Protein 1LFP (pdb70)

Solvent-accessible surface area: 12662 Å² total

InterPro domains:
  IPR002876 Transcriptional regulator TACO1-like [MF_00693] (3-240)
  IPR002876 Transcriptional regulator TACO1-like [PTHR12532] (1-238)
  IPR002876 Transcriptional regulator TACO1-like [TIGR01033] (1-239)
  IPR017856 Integrase-like, N-terminal [G3DSA:1.10.10.200] (1-80)
  IPR026564 Transcriptional regulator TACO1-like, domain 3 [G3DSA:3.30.70.980] (84-237)
  IPR026564 Transcriptional regulator TACO1-like, domain 3 [G3DSA:3.30.70.980] (133-205)
  IPR029072 YebC-like [SSF75625] (5-246)
  IPR048300 TACO1/YebC-like, second and third domains [PF01709] (82-238)
  IPR049083 TACO1/YebC-like, N-terminal domain [PF20772] (5-76)

Nearest PDB structures (foldseek):
  1lfp-assembly1_A  TM=1.004E+00  e=1.208E-47  Aquifex aeolicus
  4f3q-assembly1_A  TM=7.111E-01  e=2.109E-24  Coxiella burnetii RSA 493
  1kon-assembly1_A  TM=8.058E-01  e=2.184E-21  Escherichia coli
  1mw7-assembly1_A  TM=8.591E-01  e=4.224E-19  Helicobacter pylori
  5ekz-assembly1_A  TM=6.728E-01  e=9.828E-21  Mus musculus

Sequence (241 aa):
SHWAQIKHKKAKVDAQRGKLFSKLIREIIVATRLGGPNPEFNPRLRTAIEQAKKANPWENIERAIKKGAGELEGEQFEEVIYEGYAPGGVAVVLATTDNRNRTTSEVRHVFTKHGGNLGASGCVSYLFERKGYIEVPAKEVSEEELLEKAIEVGAEDVQPGEEVHIIYTVPEELYEVKENLEKLGVPIEKAQITWKPISTVQINDEETAQKVIKLLNALEELDDVQQVIANFEIPEEILQK

Organism: Aquifex aeolicus (strain VF5) (NCBI:txid224324)

Secondary structure (DSSP, 8-state):
--S--SSSSSS-TTTSHHHHHHHHHHHHHHHHHHH-S-GGG-HHHHHHHHHHHHT--HHHHHHHHHHHHS-SSS---EEEE--EEETTTEE--EEEES-HHHHHHHHHHHHHHTT-EE--TTSSGGGEEEEEEEEEEGGGS-HHHHHHHHHHHT-SEEE--SSEEEEEE-GGGHHHHHHHHHTTT---SEEEEEEEESS-EE---HHHHHHHHHHHHHHHTSTTEEE----EE--S--S--

B-factor: mean 37.05, std 18.59, range [6.68, 99.9]

Structure (mmCIF, N/CA/C/O backbone):
data_1LFP
#
_entry.id   1LFP
#
_cell.length_a   43.790
_cell.length_b   65.350
_cell.length_c   73.780
_cell.angle_alpha   90.00
_cell.angle_beta   90.00
_cell.angle_gamma   90.00
#
_symmetry.space_group_name_H-M   'P 21 21 21'
#
loop_
_entity.id
_entity.type
_entity.pdbx_description
1 polymer 'Hypothetical protein AQ_1575'
2 water water
#
loop_
_atom_site.group_PDB
_atom_site.id
_atom_site.type_symbol
_atom_site.label_atom_id
_atom_site.label_alt_id
_atom_site.label_comp_id
_atom_site.label_asym_id
_atom_site.label_entity_id
_atom_site.label_seq_id
_atom_site.pdbx_PDB_ins_code
_atom_site.Cartn_x
_atom_site.Cartn_y
_atom_site.Cartn_z
_atom_site.occupancy
_atom_site.B_iso_or_equiv
_atom_site.auth_seq_id
_atom_site.auth_comp_id
_atom_site.auth_asym_id
_atom_site.auth_atom_id
_atom_site.pdbx_PDB_model_num
ATOM 1 N N . SER A 1 5 ? 25.170 33.314 2.369 1.00 81.7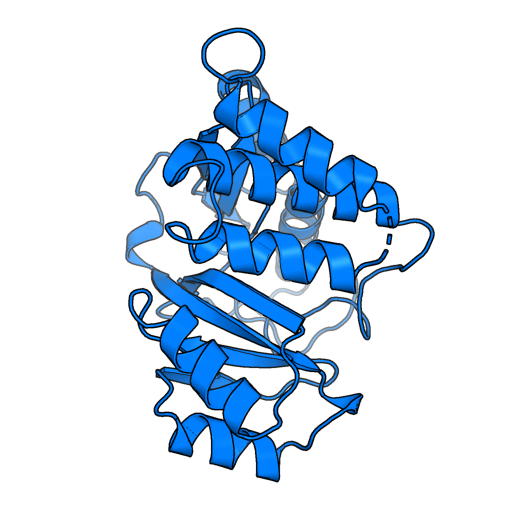2 5 SER A N 1
ATOM 2 C CA . SER A 1 5 ? 25.629 34.556 3.059 1.00 81.37 5 SER A CA 1
ATOM 3 C C . SER A 1 5 ? 24.438 35.230 3.706 1.00 80.64 5 SER A C 1
ATOM 4 O O . SER A 1 5 ? 24.521 36.389 4.103 1.00 81.20 5 SER A O 1
ATOM 7 N N . HIS A 1 6 ? 23.333 34.496 3.822 1.00 81.18 6 HIS A N 1
ATOM 8 C CA . HIS A 1 6 ? 22.107 35.050 4.391 1.00 79.62 6 HIS A CA 1
ATOM 9 C C . HIS A 1 6 ? 22.259 35.800 5.699 1.00 77.96 6 HIS A C 1
ATOM 10 O O . HIS A 1 6 ? 22.187 35.246 6.792 1.00 77.82 6 HIS A O 1
ATOM 17 N N . TRP A 1 7 ? 22.463 37.098 5.538 1.00 80.35 7 TRP A N 1
ATOM 18 C CA . TRP A 1 7 ? 22.664 38.040 6.619 1.00 78.89 7 TRP A CA 1
ATOM 19 C C . TRP A 1 7 ? 24.004 37.921 7.317 1.00 80.07 7 TRP A C 1
ATOM 20 O O . TRP A 1 7 ? 24.193 37.173 8.274 1.00 79.53 7 TRP A O 1
ATOM 31 N N . ALA A 1 8 ? 24.923 38.704 6.770 1.00 75.21 8 ALA A N 1
ATOM 32 C CA . ALA A 1 8 ? 26.301 38.841 7.192 1.00 78.14 8 ALA A CA 1
ATOM 33 C C . ALA A 1 8 ? 26.637 40.123 6.441 1.00 80.11 8 ALA A C 1
ATOM 34 O O . ALA A 1 8 ? 27.779 40.369 6.051 1.00 80.65 8 ALA A O 1
ATOM 36 N N . GLN A 1 9 ? 25.597 40.931 6.242 1.00 82.00 9 GLN A N 1
ATOM 37 C CA . GLN A 1 9 ? 25.692 42.182 5.504 1.00 83.25 9 GLN A CA 1
ATOM 38 C C . GLN A 1 9 ? 26.032 43.426 6.295 1.00 83.84 9 GLN A C 1
ATOM 39 O O . GLN A 1 9 ? 25.163 44.056 6.899 1.00 83.56 9 GLN A O 1
ATOM 45 N N . ILE A 1 10 ? 27.308 43.774 6.307 1.00 86.03 10 ILE A N 1
ATOM 46 C CA . ILE A 1 10 ? 27.818 44.977 6.927 1.00 86.73 10 ILE A CA 1
ATOM 47 C C . ILE A 1 10 ? 28.238 45.802 5.734 1.00 87.45 10 ILE A C 1
ATOM 48 O O . ILE A 1 10 ? 29.006 46.763 5.852 1.00 87.40 10 ILE A O 1
ATOM 53 N N . LYS A 1 11 ? 27.734 45.415 4.544 1.00 91.25 11 LYS A N 1
ATOM 54 C CA . LYS A 1 11 ? 28.008 46.156 3.292 1.00 92.51 11 LYS A CA 1
ATOM 55 C C . LYS A 1 11 ? 29.424 45.989 2.718 1.00 92.72 11 LYS A C 1
ATOM 56 O O . LYS A 1 11 ? 29.641 46.081 1.516 1.00 92.49 11 LYS A O 1
ATOM 62 N N . HIS A 1 12 ? 30.386 45.765 3.587 1.00 92.12 12 HIS A N 1
ATOM 63 C CA . HIS A 1 12 ? 31.769 45.612 3.168 1.00 92.35 12 HIS A CA 1
ATOM 64 C C . HIS A 1 12 ? 32.714 46.065 4.270 1.00 91.07 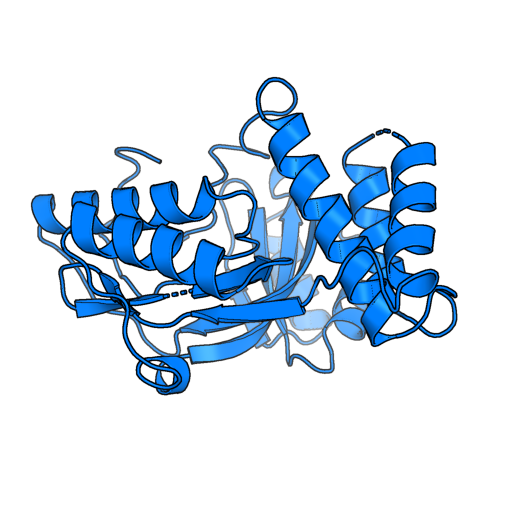12 HIS A C 1
ATOM 65 O O . HIS A 1 12 ? 33.121 47.227 4.325 1.00 91.10 12 HIS A O 1
ATOM 72 N N . LYS A 1 13 ? 33.053 45.126 5.146 1.00 88.25 13 LYS A N 1
ATOM 73 C CA . LYS A 1 13 ? 33.946 45.506 6.267 1.00 86.27 13 LYS A CA 1
ATOM 74 C C . LYS A 1 13 ? 33.367 46.681 7.054 1.00 85.09 13 LYS A C 1
ATOM 75 O O . LYS A 1 13 ? 33.701 47.841 6.802 1.00 84.90 13 LYS A O 1
ATOM 81 N N . LYS A 1 14 ? 32.486 46.366 8.004 1.00 82.29 14 LYS A N 1
ATOM 82 C CA . LYS A 1 14 ? 31.821 47.341 8.876 1.00 80.40 14 LYS A CA 1
ATOM 83 C C . LYS A 1 14 ? 30.809 48.180 8.060 1.00 78.96 14 LYS A C 1
ATOM 84 O O . LYS A 1 14 ? 30.758 48.086 6.834 1.00 78.36 14 LYS A O 1
ATOM 90 N N . ALA A 1 15 ? 29.981 48.975 8.740 1.00 80.75 15 ALA A N 1
ATOM 91 C CA . ALA A 1 15 ? 28.851 49.611 8.059 1.00 79.41 15 ALA A CA 1
ATOM 92 C C . ALA A 1 15 ? 29.409 50.987 7.716 1.00 78.55 15 ALA A C 1
ATOM 93 O O . ALA A 1 15 ? 29.285 51.427 6.572 1.00 78.15 15 ALA A O 1
ATOM 95 N N . LYS A 1 16 ? 30.019 51.657 8.698 1.00 74.23 16 LYS A N 1
ATOM 96 C CA . LYS A 1 16 ? 30.613 52.987 8.503 1.00 72.95 16 LYS A CA 1
ATOM 97 C C . LYS A 1 16 ? 31.478 53.487 9.661 1.00 72.39 16 LYS A C 1
ATOM 98 O O . LYS A 1 16 ? 30.964 53.946 10.667 1.00 72.25 16 LYS A O 1
ATOM 104 N N . VAL A 1 17 ? 32.797 53.391 9.496 1.00 77.23 17 VAL A N 1
ATOM 105 C CA . VAL A 1 17 ? 33.737 53.822 10.537 1.00 76.09 17 VAL A CA 1
ATOM 106 C C . VAL A 1 17 ? 33.876 55.343 10.661 1.00 73.81 17 VAL A C 1
ATOM 107 O O . VAL A 1 17 ? 34.989 55.878 10.749 1.00 72.99 17 VAL A O 1
ATOM 111 N N . ASP A 1 18 ? 32.745 56.040 10.661 1.00 70.66 18 ASP A N 1
ATOM 112 C CA . ASP A 1 18 ? 32.764 57.485 10.804 1.00 68.82 18 ASP A CA 1
ATOM 113 C C . ASP A 1 18 ? 31.391 58.014 11.222 1.00 66.39 18 ASP A C 1
ATOM 114 O O . ASP A 1 18 ? 31.245 58.587 12.302 1.00 65.63 18 ASP A O 1
ATOM 119 N N . ALA A 1 19 ? 30.375 57.797 10.397 1.00 54.11 19 ALA A N 1
ATOM 120 C CA . ALA A 1 19 ? 29.049 58.281 10.737 1.00 50.99 19 ALA A CA 1
ATOM 121 C C . ALA A 1 19 ? 28.388 57.372 11.760 1.00 48.64 19 ALA A C 1
ATOM 122 O O . ALA A 1 19 ? 27.645 57.827 12.626 1.00 48.69 19 ALA A O 1
ATOM 124 N N . GLN A 1 20 ? 28.684 56.085 11.654 1.00 45.39 20 GLN A N 1
ATOM 125 C CA . GLN A 1 20 ? 28.103 55.066 12.511 1.00 42.60 20 GLN A CA 1
ATOM 126 C C . GLN A 1 20 ? 28.794 54.728 13.832 1.00 38.90 20 GLN A C 1
ATOM 127 O O . GLN A 1 20 ? 28.309 53.868 14.559 1.00 37.83 20 GLN A O 1
ATOM 133 N N . ARG A 1 21 ? 29.898 55.394 14.160 1.00 33.95 21 ARG A N 1
ATOM 134 C CA . ARG A 1 21 ? 30.626 55.047 15.372 1.00 30.07 21 ARG A CA 1
ATOM 135 C C . ARG A 1 21 ? 29.930 55.233 16.714 1.00 22.68 21 ARG A C 1
ATOM 136 O O . ARG A 1 21 ? 30.103 54.394 17.598 1.00 18.33 21 ARG A O 1
ATOM 144 N N . GLY A 1 22 ? 29.173 56.313 16.872 1.00 22.48 22 GLY A N 1
ATOM 145 C CA . GLY A 1 22 ? 28.470 56.550 18.133 1.00 17.15 22 GLY A CA 1
ATOM 146 C C . GLY A 1 22 ? 27.540 55.385 18.405 1.00 17.71 22 GLY A C 1
ATOM 147 O O . GLY A 1 22 ? 27.474 54.852 19.518 1.00 17.76 22 GLY A O 1
ATOM 148 N N . LYS A 1 23 ? 26.809 54.982 17.385 1.00 17.50 23 LYS A N 1
ATOM 149 C CA . LYS A 1 23 ? 25.885 53.863 17.517 1.00 18.68 23 LYS A CA 1
ATOM 150 C C . LYS A 1 23 ? 26.594 52.570 17.866 1.00 17.50 23 LYS A C 1
ATOM 151 O O . LYS A 1 23 ? 26.160 51.804 18.765 1.00 20.27 23 LYS A O 1
ATOM 157 N N . LEU A 1 24 ? 27.694 52.303 17.174 1.00 16.59 24 LEU A N 1
ATOM 158 C CA . LEU A 1 24 ? 28.467 51.096 17.436 1.00 17.53 24 LEU A CA 1
ATOM 159 C C . LEU A 1 24 ? 29.032 51.121 18.876 1.00 17.34 24 LEU A C 1
ATOM 160 O O . LEU A 1 24 ? 28.926 50.142 19.634 1.00 18.73 24 LEU A O 1
ATOM 165 N N . PHE A 1 25 ? 29.632 52.235 19.251 1.00 14.82 25 PHE A N 1
ATOM 166 C CA . PHE A 1 25 ? 30.198 52.348 20.606 1.00 16.49 25 PHE A CA 1
ATOM 167 C C . PHE A 1 25 ? 29.146 52.232 21.680 1.00 17.68 25 PHE A C 1
ATOM 168 O O . PHE A 1 25 ? 29.412 51.722 22.785 1.00 18.39 25 PHE A O 1
ATOM 176 N N . SER A 1 26 ? 27.961 52.738 21.382 1.00 16.54 26 SER A N 1
ATOM 177 C CA . SER A 1 26 ? 26.888 52.663 22.354 1.00 18.29 26 SER A CA 1
ATOM 178 C C . SER A 1 26 ? 26.619 51.188 22.646 1.00 17.63 26 SER A C 1
ATOM 179 O O . SER A 1 26 ? 26.464 50.794 23.801 1.00 17.33 26 SER A O 1
ATOM 182 N N . LYS A 1 27 ? 26.585 50.369 21.599 1.00 16.55 27 LYS A N 1
ATOM 183 C CA . LYS A 1 27 ? 26.345 48.942 21.749 1.00 17.39 27 LYS A CA 1
ATOM 184 C C . LYS A 1 27 ? 27.542 48.260 22.403 1.00 17.60 27 LYS A C 1
ATOM 185 O O . LYS A 1 27 ? 27.369 47.330 23.208 1.00 18.33 27 LYS A O 1
ATOM 191 N N . LEU A 1 28 ? 28.765 48.713 22.107 1.00 14.82 28 LEU A N 1
ATOM 192 C CA . LEU A 1 28 ? 29.893 48.060 22.759 1.00 15.23 28 LEU A CA 1
ATOM 193 C C . LEU A 1 28 ? 29.897 48.380 24.261 1.00 15.04 28 LEU A C 1
ATOM 194 O O . LEU A 1 28 ? 30.269 47.538 25.076 1.00 15.33 28 LEU A O 1
ATOM 199 N N . ILE A 1 29 ? 29.500 49.598 24.597 1.00 15.57 29 ILE A N 1
ATOM 200 C CA . ILE A 1 29 ? 29.418 50.033 25.994 1.00 14.50 29 ILE A CA 1
ATOM 201 C C . ILE A 1 29 ? 28.398 49.145 26.721 1.00 14.66 29 ILE A C 1
ATOM 202 O O . ILE A 1 29 ? 28.655 48.677 27.855 1.00 18.33 29 ILE A O 1
ATOM 207 N N . ARG A 1 30 ? 27.238 48.921 26.099 1.00 16.26 30 ARG A N 1
ATOM 208 C CA . ARG A 1 30 ? 26.196 48.066 26.696 1.00 17.84 30 ARG A CA 1
ATOM 209 C C . ARG A 1 30 ? 26.724 46.663 26.981 1.00 17.27 30 ARG A C 1
ATOM 210 O O . ARG A 1 30 ? 26.480 46.112 28.052 1.00 17.00 30 ARG A O 1
ATOM 218 N N . GLU A 1 31 ? 27.424 46.071 26.008 1.00 14.60 31 GLU A N 1
ATOM 219 C CA . GLU A 1 31 ? 27.993 44.730 26.171 1.00 16.02 31 GLU A CA 1
ATOM 220 C C . GLU A 1 31 ? 28.964 44.670 27.341 1.00 15.60 31 GLU A C 1
ATOM 221 O O . GLU A 1 31 ? 28.954 43.707 28.133 1.00 16.10 31 GLU A O 1
ATOM 227 N N . ILE A 1 32 ? 29.783 45.704 27.496 1.00 14.94 32 ILE A N 1
ATOM 228 C CA . ILE A 1 32 ? 30.732 45.713 28.619 1.00 17.00 32 ILE A CA 1
ATOM 229 C C . ILE A 1 32 ? 29.965 45.825 29.947 1.00 16.45 32 ILE A C 1
ATOM 230 O O . ILE A 1 32 ? 30.324 45.162 30.939 1.00 18.98 32 ILE A O 1
ATOM 235 N N . ILE A 1 33 ? 28.942 46.684 29.971 1.00 18.88 33 ILE A N 1
ATOM 236 C CA . ILE A 1 33 ? 28.110 46.874 31.187 1.00 19.91 33 ILE A CA 1
ATOM 237 C C . ILE A 1 33 ? 27.440 45.552 31.606 1.00 22.03 33 ILE A C 1
ATOM 238 O O . ILE A 1 33 ? 27.555 45.117 32.753 1.00 23.43 33 ILE A O 1
ATOM 243 N N . VAL A 1 34 ? 26.769 44.887 30.667 1.00 19.61 34 VAL A N 1
ATOM 244 C CA . VAL A 1 34 ? 26.083 43.644 30.990 1.00 20.34 34 VAL A CA 1
ATOM 245 C C . VAL A 1 34 ? 27.072 42.543 31.320 1.00 19.71 34 VAL A C 1
ATOM 246 O O . VAL A 1 34 ? 26.851 41.768 32.274 1.00 20.73 34 VAL A O 1
ATOM 250 N N . ALA A 1 35 ? 28.183 42.459 30.582 1.00 21.37 35 ALA A N 1
ATOM 251 C CA . ALA A 1 35 ? 29.166 41.416 30.855 1.00 22.63 35 ALA A CA 1
ATOM 252 C C . ALA A 1 35 ? 29.691 41.616 32.276 1.00 24.27 35 ALA A C 1
ATOM 253 O O . ALA A 1 35 ? 29.998 40.651 32.996 1.00 26.21 35 ALA A O 1
ATOM 255 N N . THR A 1 36 ? 29.775 42.874 32.672 1.00 23.42 36 THR A N 1
ATOM 256 C CA . THR A 1 36 ? 30.260 43.216 34.009 1.00 26.47 36 THR A CA 1
ATOM 257 C C . THR A 1 36 ? 29.233 42.861 35.082 1.00 27.36 36 THR A C 1
ATOM 258 O O . THR A 1 36 ? 29.554 42.260 36.111 1.00 30.54 36 THR A O 1
ATOM 262 N N . ARG A 1 37 ? 27.989 43.230 34.847 1.00 28.53 37 ARG A N 1
ATOM 263 C CA . ARG A 1 37 ? 26.939 42.950 35.804 1.00 31.18 37 ARG A CA 1
ATOM 264 C C . ARG A 1 37 ? 26.783 41.443 35.987 1.00 32.30 37 ARG A C 1
ATOM 265 O O . ARG A 1 37 ? 26.550 40.958 37.105 1.00 32.48 37 ARG A O 1
ATOM 273 N N . LEU A 1 38 ? 26.984 40.699 34.896 1.00 33.02 38 LEU A N 1
ATOM 274 C CA . LEU A 1 38 ? 26.839 39.249 34.897 1.00 33.42 38 LEU A CA 1
ATOM 275 C C . LEU A 1 38 ? 27.975 38.398 35.459 1.00 33.84 38 LEU A C 1
ATOM 276 O O . LEU A 1 38 ? 27.713 37.324 36.01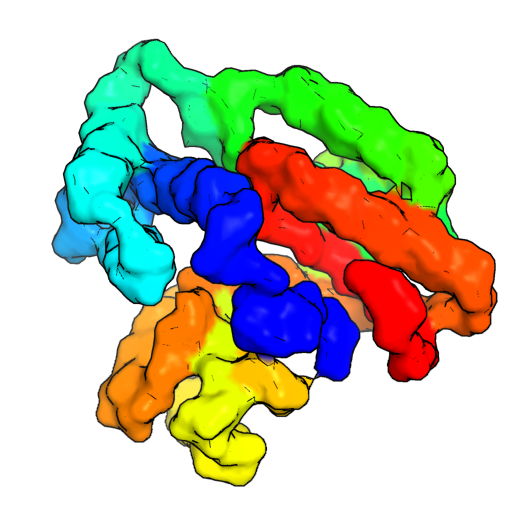0 1.00 34.25 38 LEU A O 1
ATOM 281 N N . GLY A 1 39 ? 29.220 38.857 35.340 1.00 28.62 39 GLY A N 1
ATOM 282 C CA . GLY A 1 39 ? 30.333 38.056 35.813 1.00 27.85 39 GLY A CA 1
ATOM 283 C C . GLY A 1 39 ? 31.409 38.834 36.553 1.00 28.22 39 GLY A C 1
ATOM 284 O O . GLY A 1 39 ? 32.537 38.366 36.684 1.00 28.63 39 GLY A O 1
ATOM 285 N N . GLY A 1 40 ? 31.065 40.026 37.019 1.00 30.63 40 GLY A N 1
ATOM 286 C CA . GLY A 1 40 ? 32.023 40.840 37.747 1.00 30.51 40 GLY A CA 1
ATOM 287 C C . GLY A 1 40 ? 32.914 41.724 36.901 1.00 30.94 40 GLY A C 1
ATOM 288 O O . GLY A 1 40 ? 33.167 41.403 35.749 1.00 29.81 40 GLY A O 1
ATOM 289 N N . PRO A 1 41 ? 33.409 42.847 37.462 1.00 30.68 41 PRO A N 1
ATOM 290 C CA . PRO A 1 41 ? 34.285 43.843 36.831 1.00 31.63 41 PRO A CA 1
ATOM 291 C C . PRO A 1 41 ? 35.745 43.394 36.676 1.00 32.28 41 PRO A C 1
ATOM 292 O O . PRO A 1 41 ? 36.549 44.067 36.034 1.00 32.14 41 PRO A O 1
ATOM 296 N N . ASN A 1 42 ? 36.084 42.253 37.263 1.00 30.45 42 ASN A N 1
ATOM 297 C CA . ASN A 1 42 ? 37.442 41.748 37.164 1.00 30.62 42 ASN A CA 1
ATOM 298 C C . ASN A 1 42 ? 37.496 40.772 35.995 1.00 31.22 42 ASN A C 1
ATOM 299 O O . ASN A 1 42 ? 37.002 39.659 36.090 1.00 28.99 42 ASN A O 1
ATOM 304 N N . PRO A 1 43 ? 38.090 41.194 34.874 1.00 30.65 43 PRO A N 1
ATOM 305 C CA . PRO A 1 43 ? 38.185 40.343 33.688 1.00 33.00 43 PRO A CA 1
ATOM 306 C C . PRO A 1 43 ? 38.822 38.987 33.891 1.00 34.82 43 PRO A C 1
ATOM 307 O O . PRO A 1 43 ? 38.570 38.068 33.123 1.00 34.67 43 PRO A O 1
ATOM 311 N N . GLU A 1 44 ? 39.638 38.843 34.926 1.00 36.44 44 GLU A N 1
ATOM 312 C CA . GLU A 1 44 ? 40.289 37.564 35.142 1.00 37.40 44 GLU A CA 1
ATOM 313 C C . GLU A 1 44 ? 39.297 36.428 35.422 1.00 36.44 44 GLU A C 1
ATOM 314 O O . GLU A 1 44 ? 39.563 35.267 35.107 1.00 36.93 44 GLU A O 1
ATOM 320 N N . PHE A 1 45 ? 38.156 36.768 36.004 1.00 40.50 45 PHE A N 1
ATOM 321 C CA . PHE A 1 45 ? 37.119 35.786 36.311 1.00 38.34 45 PHE A CA 1
ATOM 322 C C . PHE A 1 45 ? 35.917 36.070 35.415 1.00 36.55 45 PHE A C 1
ATOM 323 O O . PHE A 1 45 ? 34.777 35.759 35.787 1.00 39.60 45 PHE A O 1
ATOM 331 N N . ASN A 1 46 ? 36.156 36.662 34.245 1.00 32.34 46 ASN A N 1
ATOM 332 C CA . ASN A 1 46 ? 35.050 37.017 33.350 1.00 28.31 46 ASN A CA 1
ATOM 333 C C . ASN A 1 46 ? 35.456 36.996 31.882 1.00 26.74 46 ASN A C 1
ATOM 334 O O . ASN A 1 46 ? 35.798 38.024 31.314 1.00 26.45 46 ASN A O 1
ATOM 339 N N . PRO A 1 47 ? 35.420 35.817 31.241 1.00 25.57 47 PRO A N 1
ATOM 340 C CA . PRO A 1 47 ? 35.801 35.714 29.821 1.00 24.89 47 PRO A CA 1
ATOM 341 C C . PRO A 1 47 ? 34.981 36.613 28.885 1.00 24.98 47 PRO A C 1
ATOM 342 O O . PRO A 1 47 ? 35.505 37.156 27.892 1.00 24.06 47 PRO A O 1
ATOM 346 N N . ARG A 1 48 ? 33.688 36.753 29.177 1.00 22.71 48 ARG A N 1
ATOM 347 C CA . ARG A 1 48 ? 32.866 37.601 28.314 1.00 23.33 48 ARG A CA 1
ATOM 348 C C . ARG A 1 48 ? 33.366 39.042 28.333 1.00 20.75 48 ARG A C 1
ATOM 349 O O . ARG A 1 48 ? 33.445 39.688 27.278 1.00 21.31 48 ARG A O 1
ATOM 357 N N . LEU A 1 49 ? 33.680 39.546 29.526 1.00 21.39 49 LEU A N 1
ATOM 358 C CA . LEU A 1 49 ? 34.187 40.902 29.693 1.00 22.13 49 LEU A CA 1
ATOM 359 C C . LEU A 1 49 ? 35.525 41.069 29.005 1.00 22.39 49 LEU A C 1
ATOM 360 O O . LEU A 1 49 ? 35.794 42.082 28.360 1.00 22.22 49 LEU A O 1
ATOM 365 N N . ARG A 1 50 ? 36.367 40.049 29.115 1.00 22.39 50 ARG A N 1
ATOM 366 C CA . ARG A 1 50 ? 37.668 40.078 28.482 1.00 24.35 50 ARG A CA 1
ATOM 367 C C . ARG A 1 50 ? 37.480 40.281 26.973 1.00 22.27 50 ARG A C 1
ATOM 368 O O . ARG A 1 50 ? 38.188 41.050 26.323 1.00 23.60 50 ARG A O 1
ATOM 376 N N . THR A 1 51 ? 36.470 39.637 26.420 1.00 19.10 51 THR A N 1
ATOM 377 C CA . THR A 1 51 ? 36.234 39.741 24.996 1.00 18.64 51 THR A CA 1
ATOM 378 C C . THR A 1 51 ? 35.595 41.054 24.590 1.00 18.49 51 THR A C 1
ATOM 379 O O . THR A 1 51 ? 35.877 41.595 23.519 1.00 18.30 51 THR A O 1
ATOM 383 N N . ALA A 1 52 ? 34.728 41.565 25.450 1.00 21.93 52 ALA A N 1
ATOM 384 C CA . ALA A 1 52 ? 34.053 42.838 25.169 1.00 23.56 52 ALA A CA 1
ATOM 385 C C . ALA A 1 52 ? 35.074 43.956 25.192 1.00 23.41 52 ALA A C 1
ATOM 386 O O . ALA A 1 52 ? 35.024 44.889 24.393 1.00 24.00 52 ALA A O 1
ATOM 388 N N . ILE A 1 53 ? 36.019 43.851 26.118 1.00 23.14 53 ILE A N 1
ATOM 389 C CA . ILE A 1 53 ? 37.064 44.861 26.226 1.00 25.58 53 ILE A CA 1
ATOM 390 C C . ILE A 1 53 ? 37.928 44.840 24.972 1.00 26.79 53 ILE A C 1
ATOM 391 O O . ILE A 1 53 ? 38.253 45.881 24.414 1.00 26.59 53 ILE A O 1
ATOM 396 N N . GLU A 1 54 ? 38.272 43.640 24.514 1.00 26.22 54 GLU A N 1
ATOM 397 C CA . GLU A 1 54 ? 39.096 43.473 23.331 1.00 26.69 54 GLU A CA 1
ATOM 398 C C . GLU A 1 54 ? 38.468 44.026 22.047 1.00 27.68 54 GLU A C 1
ATOM 399 O O . GLU A 1 54 ? 39.145 44.618 21.215 1.00 26.63 54 GLU A O 1
ATOM 405 N N . GLN A 1 55 ? 37.169 43.813 21.892 1.00 25.77 55 GLN A N 1
ATOM 406 C CA . GLN A 1 55 ? 36.432 44.261 20.729 1.00 26.10 55 GLN A CA 1
ATOM 407 C C . GLN A 1 55 ? 36.306 45.763 20.724 1.00 23.26 55 GLN A C 1
ATOM 408 O O . GLN A 1 55 ? 36.266 46.409 19.674 1.00 21.50 55 GLN A O 1
ATOM 414 N N . ALA A 1 56 ? 36.214 46.317 21.920 1.00 21.95 56 ALA A N 1
ATOM 415 C CA . ALA A 1 56 ? 36.099 47.748 22.063 1.00 20.29 56 ALA A CA 1
ATOM 416 C C . ALA A 1 56 ? 37.423 48.356 21.674 1.00 19.95 56 ALA A C 1
ATOM 417 O O . ALA A 1 56 ? 37.466 49.384 21.033 1.00 19.13 56 ALA A O 1
ATOM 419 N N . LYS A 1 57 ? 38.523 47.726 22.085 1.00 20.55 57 LYS A N 1
ATOM 420 C CA . LYS A 1 57 ? 39.822 48.274 21.762 1.00 23.89 57 LYS A CA 1
ATOM 421 C C . LYS A 1 57 ? 40.044 48.190 20.267 1.00 24.39 57 LYS A C 1
ATOM 422 O O . LYS A 1 57 ? 40.600 49.089 19.664 1.00 25.21 57 LYS A O 1
ATOM 428 N N . LYS A 1 58 ? 39.580 47.107 19.670 1.00 26.89 58 LYS A N 1
ATOM 429 C CA . LYS A 1 58 ? 39.767 46.910 18.247 1.00 28.46 58 LYS A CA 1
ATOM 430 C C . LYS A 1 58 ? 39.018 47.892 17.391 1.00 29.03 58 LYS A C 1
ATOM 431 O O . LYS A 1 58 ? 39.449 48.194 16.268 1.00 29.16 58 LYS A O 1
ATOM 437 N N . ALA A 1 59 ? 37.929 48.433 17.934 1.00 25.30 59 ALA A N 1
ATOM 438 C CA . ALA A 1 59 ? 37.091 49.386 17.224 1.00 24.31 59 ALA A CA 1
ATOM 439 C C . ALA A 1 59 ? 37.504 50.830 17.478 1.00 22.88 59 ALA A C 1
ATOM 440 O O . ALA A 1 59 ? 36.821 51.766 17.064 1.00 22.59 59 ALA A O 1
ATOM 442 N N . ASN A 1 60 ? 38.614 50.996 18.195 1.00 21.79 60 ASN A N 1
ATOM 443 C CA . ASN A 1 60 ? 39.152 52.293 18.494 1.00 22.18 60 ASN A CA 1
ATOM 444 C C . ASN A 1 60 ? 38.295 53.082 19.469 1.00 22.07 60 ASN A C 1
ATOM 445 O O . ASN A 1 60 ? 38.244 54.297 19.395 1.00 21.15 60 ASN A O 1
ATOM 458 N N . PRO A 1 62 ? 37.729 54.834 22.837 1.00 19.73 62 PRO A N 1
ATOM 459 C CA . PRO A 1 62 ? 38.633 55.406 23.854 1.00 19.64 62 PRO A CA 1
ATOM 460 C C . PRO A 1 62 ? 38.687 54.500 25.071 1.00 19.09 62 PRO A C 1
ATOM 461 O O . PRO A 1 62 ? 37.675 54.008 25.530 1.00 18.64 62 PRO A O 1
ATOM 465 N N . TRP A 1 63 ? 39.877 54.254 25.581 1.00 17.41 63 TRP A N 1
ATOM 466 C CA . TRP A 1 63 ? 39.967 53.371 26.726 1.00 19.96 63 TRP A CA 1
ATOM 467 C C . TRP A 1 63 ? 39.216 53.933 27.917 1.00 19.79 63 TRP A C 1
ATOM 468 O O . TRP A 1 63 ? 38.770 53.191 28.771 1.00 21.11 63 TRP A O 1
ATOM 479 N N . GLU A 1 64 ? 39.097 55.249 27.990 1.00 24.09 64 GLU A N 1
ATOM 480 C CA . GLU A 1 64 ? 38.387 55.874 29.097 1.00 24.04 64 GLU A CA 1
ATOM 481 C C . GLU A 1 64 ? 36.921 55.454 29.056 1.00 23.68 64 GLU A C 1
ATOM 482 O O . GLU A 1 64 ? 36.266 55.329 30.085 1.00 22.88 64 GLU A O 1
ATOM 488 N N . ASN A 1 65 ? 36.384 55.216 27.866 1.00 20.20 65 ASN A N 1
ATOM 489 C CA . ASN A 1 65 ? 34.986 54.764 27.789 1.00 20.60 65 ASN A CA 1
ATOM 490 C C . ASN A 1 65 ? 34.819 53.319 28.213 1.00 18.87 65 ASN A C 1
ATOM 491 O O . ASN A 1 65 ? 33.772 52.914 28.690 1.00 19.54 65 ASN A O 1
ATOM 496 N N . ILE A 1 66 ? 35.844 52.521 27.976 1.00 18.98 66 ILE A N 1
ATOM 497 C CA . ILE A 1 66 ? 35.787 51.143 28.352 1.00 19.39 66 ILE A CA 1
ATOM 498 C C . ILE A 1 66 ? 35.779 51.093 29.901 1.00 19.85 66 ILE A C 1
ATOM 499 O O . ILE A 1 66 ? 34.988 50.392 30.520 1.00 18.87 66 ILE A O 1
ATOM 504 N N . GLU A 1 67 ? 36.666 51.860 30.517 1.00 20.44 67 GLU A N 1
ATOM 505 C CA . GLU A 1 67 ? 36.731 51.869 31.987 1.00 22.19 67 GLU A CA 1
ATOM 506 C C . GLU A 1 67 ? 35.414 52.342 32.614 1.00 21.78 67 GLU A C 1
ATOM 507 O O . GLU A 1 67 ? 34.901 51.757 33.582 1.00 23.02 67 GLU A O 1
ATOM 513 N N . ARG A 1 68 ? 34.872 53.412 32.058 1.00 20.85 68 ARG A N 1
ATOM 514 C CA . ARG A 1 68 ? 33.630 53.990 32.541 1.00 21.27 68 ARG A CA 1
ATOM 515 C C . ARG A 1 68 ? 32.501 52.956 32.498 1.00 21.89 68 ARG A C 1
ATOM 516 O O . ARG A 1 68 ? 31.720 52.823 33.442 1.00 21.78 68 ARG A O 1
ATOM 524 N N . ALA A 1 69 ? 32.461 52.184 31.405 1.00 20.62 69 ALA A N 1
ATOM 525 C CA . ALA A 1 69 ? 31.441 51.157 31.218 1.00 20.94 69 ALA A CA 1
ATOM 526 C C . ALA A 1 69 ? 31.553 50.080 32.285 1.00 22.12 69 ALA A C 1
ATOM 527 O O . ALA A 1 69 ? 30.537 49.611 32.781 1.00 22.77 69 ALA A O 1
ATOM 529 N N . ILE A 1 70 ? 32.766 49.644 32.604 1.00 19.27 70 ILE A N 1
ATOM 530 C CA . ILE A 1 70 ? 32.913 48.623 33.647 1.00 24.97 70 ILE A CA 1
ATOM 531 C C . ILE A 1 70 ? 32.437 49.139 35.005 1.00 26.71 70 ILE A C 1
ATOM 532 O O . ILE A 1 70 ? 31.795 48.406 35.766 1.00 27.00 70 ILE A O 1
ATOM 537 N N . LYS A 1 71 ? 32.742 50.392 35.328 1.00 29.96 71 LYS A N 1
ATOM 538 C CA . LYS A 1 71 ? 32.284 50.901 36.616 1.00 32.62 71 LYS A CA 1
ATOM 539 C C . LYS A 1 71 ? 30.772 51.009 36.653 1.00 33.87 71 LYS A C 1
ATOM 540 O O . LYS A 1 71 ? 30.154 50.832 37.698 1.00 31.38 71 LYS A O 1
ATOM 546 N N . LYS A 1 72 ? 30.157 51.283 35.510 1.00 28.94 72 LYS A N 1
ATOM 547 C CA . LYS A 1 72 ? 28.722 51.367 35.505 1.00 32.23 72 LYS A CA 1
ATOM 548 C C . LYS A 1 72 ? 28.050 50.005 35.693 1.00 34.13 72 LYS A C 1
ATOM 549 O O . LYS A 1 72 ? 27.038 49.891 36.393 1.00 32.81 72 LYS A O 1
ATOM 555 N N . GLY A 1 73 ? 28.624 48.961 35.108 1.00 31.92 73 GLY A N 1
ATOM 556 C CA . GLY A 1 73 ? 28.020 47.654 35.271 1.00 35.29 73 GLY A CA 1
ATOM 557 C C . GLY A 1 73 ? 28.232 47.036 36.648 1.00 37.33 73 GLY A C 1
ATOM 558 O O . GLY A 1 73 ? 27.440 46.202 37.068 1.00 35.86 73 GLY A O 1
ATOM 559 N N . ALA A 1 74 ? 29.301 47.440 37.334 1.00 44.00 74 ALA A N 1
ATOM 560 C CA . ALA A 1 74 ? 29.637 46.918 38.661 1.00 47.41 74 ALA A CA 1
ATOM 561 C C . ALA A 1 74 ? 29.125 47.844 39.752 1.00 49.68 74 ALA A C 1
ATOM 562 O O . ALA A 1 74 ? 28.498 47.399 40.718 1.00 49.35 74 ALA A O 1
ATOM 564 N N . GLY A 1 75 ? 29.423 49.133 39.605 1.00 64.84 75 GLY A N 1
ATOM 565 C CA . GLY A 1 75 ? 28.961 50.110 40.570 1.00 67.92 75 GLY A CA 1
ATOM 566 C C . GLY A 1 75 ? 27.452 50.135 40.496 1.00 70.29 75 GLY A C 1
ATOM 567 O O . GLY A 1 75 ? 26.787 50.973 41.109 1.00 70.27 75 GLY A O 1
ATOM 568 N N . GLU A 1 76 ? 26.934 49.200 39.706 1.00 65.00 76 GLU A N 1
ATOM 569 C CA . GLU A 1 76 ? 25.510 48.997 39.469 1.00 68.15 76 GLU A CA 1
ATOM 570 C C . GLU A 1 76 ? 24.682 49.039 40.748 1.00 70.00 76 GLU A C 1
ATOM 571 O O . GLU A 1 76 ? 25.071 49.652 41.745 1.00 70.84 76 GLU A O 1
ATOM 577 N N . LEU A 1 77 ? 23.537 48.367 40.713 1.00 70.94 77 LEU A N 1
ATOM 578 C CA . LEU A 1 77 ? 22.661 48.327 41.864 1.00 71.50 77 LEU A CA 1
ATOM 579 C C . LEU A 1 77 ? 22.214 49.754 42.159 1.00 71.70 77 LEU A C 1
ATOM 580 O O . LEU A 1 77 ? 22.862 50.477 42.918 1.00 71.20 77 LEU A O 1
ATOM 585 N N . GLU A 1 78 ? 21.107 50.147 41.532 1.00 76.64 78 GLU A N 1
ATOM 586 C CA . GLU A 1 78 ? 20.528 51.478 41.686 1.00 76.59 78 GLU A CA 1
ATOM 587 C C . GLU A 1 78 ? 21.254 52.512 40.820 1.00 76.60 78 GLU A C 1
ATOM 588 O O . GLU A 1 78 ? 22.457 52.735 40.970 1.00 76.44 78 GLU A O 1
ATOM 594 N N . GLY A 1 79 ? 20.505 53.129 39.910 1.00 75.51 79 GLY A N 1
ATOM 595 C CA . GLY A 1 79 ? 21.067 54.134 39.027 1.00 76.14 79 GLY A CA 1
ATOM 596 C C . GLY A 1 79 ? 21.581 53.594 37.702 1.00 76.25 79 GLY A C 1
ATOM 597 O O . GLY A 1 79 ? 22.656 53.993 37.253 1.00 77.05 79 GLY A O 1
ATOM 598 N N . GLU A 1 80 ? 20.819 52.697 37.074 1.00 72.33 80 GLU A N 1
ATOM 599 C CA . GLU A 1 80 ? 21.201 52.099 35.788 1.00 70.96 80 GLU A CA 1
ATOM 600 C C . GLU A 1 80 ? 20.188 51.042 35.346 1.00 67.36 80 GLU A C 1
ATOM 601 O O . GLU A 1 80 ? 19.256 51.335 34.598 1.00 67.66 80 GLU A O 1
ATOM 607 N N . GLN A 1 81 ? 20.390 49.809 35.793 1.00 59.15 81 GLN A N 1
ATOM 608 C CA . GLN A 1 81 ? 19.479 48.720 35.478 1.00 54.09 81 GLN A CA 1
ATOM 609 C C . GLN A 1 81 ? 19.504 48.200 34.045 1.00 49.83 81 GLN A C 1
ATOM 610 O O . GLN A 1 81 ? 18.451 48.101 33.426 1.00 49.93 81 GLN A O 1
ATOM 616 N N . PHE A 1 82 ? 20.671 47.879 33.499 1.00 40.55 82 PHE A N 1
ATOM 617 C CA . PHE A 1 82 ? 20.697 47.335 32.140 1.00 35.44 82 PHE A CA 1
ATOM 618 C C . PHE A 1 82 ? 20.540 45.815 32.200 1.00 33.66 82 PHE A C 1
ATOM 619 O O . PHE A 1 82 ? 21.291 45.137 32.911 1.00 31.98 82 PHE A O 1
ATOM 627 N N . GLU A 1 83 ? 19.560 45.276 31.467 1.00 35.05 83 GLU A N 1
ATOM 628 C CA . GLU A 1 83 ? 19.372 43.822 31.431 1.00 31.58 83 GLU A CA 1
ATOM 629 C C . GLU A 1 83 ? 19.158 43.376 29.981 1.00 27.54 83 GLU A C 1
ATOM 630 O O . GLU A 1 83 ? 18.768 44.182 29.139 1.00 26.84 83 GLU A O 1
ATOM 636 N N . GLU A 1 84 ? 19.414 42.101 29.720 1.00 26.13 84 GLU A N 1
ATOM 637 C CA . GLU A 1 84 ? 19.241 41.507 28.379 1.00 22.65 84 GLU A CA 1
ATOM 638 C C . GLU A 1 84 ? 17.834 40.948 28.261 1.00 22.62 84 GLU A C 1
ATOM 639 O O . GLU A 1 84 ? 17.385 40.227 29.151 1.00 23.01 84 GLU A O 1
ATOM 645 N N . VAL A 1 85 ? 17.133 41.294 27.186 1.00 19.43 85 VAL A N 1
ATOM 646 C CA . VAL A 1 85 ? 15.776 40.800 26.977 1.00 20.54 85 VAL A CA 1
ATOM 647 C C . VAL A 1 85 ? 15.743 40.197 25.576 1.00 19.68 85 VAL A C 1
ATOM 648 O O . VAL A 1 85 ? 16.409 40.695 24.692 1.00 18.09 85 VAL A O 1
ATOM 652 N N . ILE A 1 86 ? 15.003 39.113 25.412 1.00 19.17 86 ILE A N 1
ATOM 653 C CA . ILE A 1 86 ? 14.884 38.489 24.112 1.00 21.73 86 ILE A CA 1
ATOM 654 C C . ILE A 1 86 ? 13.496 38.699 23.606 1.00 20.07 86 ILE A C 1
ATOM 655 O O . ILE A 1 86 ? 12.521 38.331 24.271 1.00 19.36 86 ILE A O 1
ATOM 660 N N . TYR A 1 87 ? 13.375 39.321 22.434 1.00 15.75 87 TYR A N 1
ATOM 661 C CA . TYR A 1 87 ? 12.065 39.518 21.845 1.00 16.05 87 TYR A CA 1
ATOM 662 C C . TYR A 1 87 ? 11.913 38.507 20.731 1.00 14.02 87 TYR A C 1
ATOM 663 O O . TYR A 1 87 ? 12.903 38.059 20.145 1.00 14.75 87 TYR A O 1
ATOM 672 N N . GLU A 1 88 ? 10.679 38.093 20.506 1.00 11.99 88 GLU A N 1
ATOM 673 C CA . GLU A 1 88 ? 10.405 37.076 19.491 1.00 13.44 88 GLU A CA 1
ATOM 674 C C . GLU A 1 88 ? 9.155 37.502 18.722 1.00 14.60 88 GLU A C 1
ATOM 675 O O . GLU A 1 88 ? 8.177 37.940 19.322 1.00 15.47 88 GLU A O 1
ATOM 681 N N . GLY A 1 89 ? 9.190 37.396 17.389 1.00 16.38 89 GLY A N 1
ATOM 682 C CA . GLY A 1 89 ? 8.034 37.767 16.612 1.00 16.55 89 GLY A CA 1
ATOM 683 C C . GLY A 1 89 ? 8.179 37.306 15.176 1.00 17.57 89 GLY A C 1
ATOM 684 O O . GLY A 1 89 ? 9.137 36.565 14.795 1.00 14.52 89 GLY A O 1
ATOM 685 N N . TYR A 1 90 ? 7.232 37.748 14.357 1.00 18.83 90 TYR A N 1
ATOM 686 C CA . TYR A 1 90 ? 7.213 37.337 12.960 1.00 16.68 90 TYR A CA 1
ATOM 687 C C . TYR A 1 90 ? 7.191 38.526 12.023 1.00 18.98 90 TYR A C 1
ATOM 688 O O . TYR A 1 90 ? 6.553 39.549 12.304 1.00 22.19 90 TYR A O 1
ATOM 697 N N . ALA A 1 91 ? 7.920 38.392 10.927 1.00 20.39 91 ALA A N 1
ATOM 698 C CA . ALA A 1 91 ? 7.968 39.415 9.889 1.00 22.53 91 ALA A CA 1
ATOM 699 C C . ALA A 1 91 ? 7.073 38.884 8.781 1.00 25.20 91 ALA A C 1
ATOM 700 O O . ALA A 1 91 ? 6.638 37.732 8.813 1.00 25.83 91 ALA A O 1
ATOM 702 N N . PRO A 1 92 ? 6.793 39.707 7.771 1.00 28.71 92 PRO A N 1
ATOM 703 C CA . PRO A 1 92 ? 5.935 39.226 6.686 1.00 29.24 92 PRO A CA 1
ATOM 704 C C . PRO A 1 92 ? 6.493 38.028 5.933 1.00 29.01 92 PRO A C 1
ATOM 705 O O . PRO A 1 92 ? 7.700 37.894 5.770 1.00 29.45 92 PRO A O 1
ATOM 709 N N . GLY A 1 93 ? 5.616 37.127 5.501 1.00 33.62 93 GLY A N 1
ATOM 710 C CA . GLY A 1 93 ? 6.095 35.955 4.788 1.00 33.26 93 GLY A CA 1
ATOM 711 C C . GLY A 1 93 ? 6.363 34.808 5.748 1.00 32.40 93 GLY A C 1
ATOM 712 O O . GLY A 1 93 ? 6.978 33.811 5.379 1.00 35.19 93 GLY A O 1
ATOM 713 N N . GLY A 1 94 ? 5.923 34.971 6.991 1.00 28.09 94 GLY A N 1
ATOM 714 C CA . GLY A 1 94 ? 6.093 33.925 7.992 1.00 26.22 94 GLY A CA 1
ATOM 715 C C . GLY A 1 94 ? 7.515 33.728 8.509 1.00 24.35 94 GLY A C 1
ATOM 716 O O . GLY A 1 94 ? 7.858 32.657 9.055 1.00 22.19 94 GLY A O 1
ATOM 717 N N . VAL A 1 95 ? 8.328 34.763 8.341 1.00 20.38 95 VAL A N 1
ATOM 718 C CA . VAL A 1 95 ? 9.727 34.746 8.756 1.00 17.56 95 VAL A CA 1
ATOM 719 C C . VAL A 1 95 ? 9.803 34.955 10.272 1.00 16.99 95 VAL A C 1
ATOM 720 O O . VAL A 1 95 ? 9.215 35.895 10.807 1.00 16.81 95 VAL A O 1
ATOM 724 N N . ALA A 1 96 ? 10.556 34.087 10.933 1.00 17.41 96 ALA A N 1
ATOM 725 C CA . ALA A 1 96 ? 10.696 34.148 12.398 1.00 17.11 96 ALA A CA 1
ATOM 726 C C . ALA A 1 96 ? 11.853 35.088 12.757 1.00 15.19 96 ALA A C 1
ATOM 727 O O . ALA A 1 96 ? 12.882 35.063 12.120 1.00 16.01 96 ALA A O 1
ATOM 729 N N . VAL A 1 97 ? 11.692 35.879 13.808 1.00 15.50 97 VAL A N 1
ATOM 730 C CA . VAL A 1 97 ? 12.716 36.850 14.179 1.00 12.31 97 VAL A CA 1
ATOM 731 C C . VAL A 1 97 ? 13.001 36.825 15.678 1.00 13.22 97 VAL A C 1
ATOM 732 O O . VAL A 1 97 ? 12.056 36.829 16.471 1.00 15.23 97 VAL A O 1
ATOM 744 N N . VAL A 1 99 ? 15.166 38.946 18.681 1.00 12.65 99 VAL A N 1
ATOM 745 C CA . VAL A 1 99 ? 15.840 40.218 18.843 1.00 14.26 99 VAL A CA 1
ATOM 746 C C . VAL A 1 99 ? 16.476 40.172 20.200 1.00 15.94 99 VAL A C 1
ATOM 747 O O . VAL A 1 99 ? 15.780 39.883 21.148 1.00 14.88 99 VAL A O 1
ATOM 751 N N . LEU A 1 100 ? 17.783 40.403 20.272 1.00 17.12 100 LEU A N 1
ATOM 752 C CA . LEU A 1 100 ? 18.499 40.383 21.539 1.00 15.93 100 LEU A CA 1
ATOM 753 C C . LEU A 1 100 ? 18.727 41.858 21.889 1.00 17.59 100 LEU A C 1
ATOM 754 O O . LEU A 1 100 ? 19.370 42.597 21.149 1.00 16.36 100 LEU A O 1
ATOM 759 N N . ALA A 1 101 ? 18.127 42.302 22.990 1.00 18.14 101 ALA A N 1
ATOM 760 C CA . ALA A 1 101 ? 18.244 43.693 23.382 1.00 18.23 101 ALA A CA 1
ATOM 761 C C . ALA A 1 101 ? 18.856 43.826 24.776 1.00 23.14 101 ALA A C 1
ATOM 762 O O . ALA A 1 101 ? 18.854 42.880 25.559 1.00 20.39 101 ALA A O 1
ATOM 764 N N . THR A 1 102 ? 19.463 44.986 25.044 1.00 24.93 102 THR A N 1
ATOM 765 C CA . THR A 1 102 ? 20.056 45.267 26.359 1.00 25.90 102 THR A CA 1
ATOM 766 C C . THR A 1 102 ? 19.482 46.639 26.627 1.00 29.04 102 THR A C 1
ATOM 767 O O . THR A 1 102 ? 19.865 47.610 25.963 1.00 28.80 102 THR A O 1
ATOM 771 N N . THR A 1 103 ? 18.568 46.723 27.595 1.00 26.39 103 THR A N 1
ATOM 772 C CA . THR A 1 103 ? 17.850 47.955 27.869 1.00 29.02 103 THR A CA 1
ATOM 773 C C . THR A 1 103 ? 17.707 48.247 29.351 1.00 29.97 103 THR A C 1
ATOM 774 O O . THR A 1 103 ? 17.794 47.341 30.187 1.00 29.15 103 THR A O 1
ATOM 778 N N . ASP A 1 104 ? 17.514 49.521 29.672 1.00 35.99 104 ASP A N 1
ATOM 779 C CA . ASP A 1 104 ? 17.348 49.931 31.064 1.00 38.25 104 ASP A CA 1
ATOM 780 C C . ASP A 1 104 ? 15.880 50.225 31.345 1.00 39.46 104 ASP A C 1
ATOM 781 O O . ASP A 1 104 ? 15.531 50.693 32.427 1.00 38.51 104 ASP A O 1
ATOM 786 N N . ASN A 1 105 ? 15.026 49.965 30.355 1.00 34.86 105 ASN A N 1
ATOM 787 C CA . ASN A 1 105 ? 13.597 50.194 30.486 1.00 34.80 105 ASN A CA 1
ATOM 788 C C . ASN A 1 105 ? 12.850 49.273 29.523 1.00 35.25 105 ASN A C 1
ATOM 789 O O . ASN A 1 105 ? 12.469 49.675 28.426 1.00 34.73 105 ASN A O 1
ATOM 794 N N . ARG A 1 106 ? 12.662 48.029 29.938 1.00 33.25 106 ARG A N 1
ATOM 795 C CA . ARG A 1 106 ? 11.963 47.030 29.142 1.00 31.74 106 ARG A CA 1
ATOM 796 C C . ARG A 1 106 ? 10.647 47.459 28.495 1.00 30.00 106 ARG A C 1
ATOM 797 O O . ARG A 1 106 ? 10.412 47.183 27.318 1.00 27.91 106 ARG A O 1
ATOM 805 N N . ASN A 1 107 ? 9.772 48.116 29.255 1.00 30.68 107 ASN A N 1
ATOM 806 C CA . ASN A 1 107 ? 8.482 48.553 28.713 1.00 30.21 107 ASN A CA 1
ATOM 807 C C . ASN A 1 107 ? 8.685 49.478 27.513 1.00 27.92 107 ASN A C 1
ATOM 808 O O . ASN A 1 107 ? 7.978 49.386 26.502 1.00 26.26 107 ASN A O 1
ATOM 813 N N . ARG A 1 108 ? 9.670 50.357 27.638 1.00 29.43 108 ARG A N 1
ATOM 814 C CA . ARG A 1 108 ? 9.995 51.327 26.605 1.00 27.13 108 ARG A CA 1
ATOM 815 C C . ARG A 1 108 ? 10.461 50.600 25.346 1.00 24.76 108 ARG A C 1
ATOM 816 O O . ARG A 1 108 ? 9.919 50.805 24.258 1.00 23.07 108 ARG A O 1
ATOM 824 N N . THR A 1 109 ? 11.457 49.751 25.528 1.00 21.03 109 THR A N 1
ATOM 825 C CA . THR A 1 109 ? 12.004 48.967 24.426 1.00 22.84 109 THR A CA 1
ATOM 826 C C . THR A 1 109 ? 10.942 48.089 23.765 1.00 19.75 109 THR A C 1
ATOM 827 O O . THR A 1 109 ? 10.865 48.000 22.535 1.00 20.12 109 THR A O 1
ATOM 831 N N . THR A 1 110 ? 10.101 47.453 24.567 1.00 21.41 110 THR A N 1
ATOM 832 C CA . THR A 1 110 ? 9.067 46.600 24.002 1.00 21.45 110 THR A CA 1
ATOM 833 C C . THR A 1 110 ? 8.164 47.366 23.069 1.00 19.89 110 THR A C 1
ATOM 834 O O . THR A 1 110 ? 7.811 46.901 21.974 1.00 21.46 110 THR A O 1
ATOM 838 N N . SER A 1 111 ? 7.795 48.568 23.481 1.00 21.21 111 SER A N 1
ATOM 839 C CA . SER A 1 111 ? 6.946 49.372 22.632 1.00 21.70 111 SER A CA 1
ATOM 840 C C . SER A 1 111 ? 7.688 49.807 21.355 1.00 22.51 111 SER A C 1
ATOM 841 O O . SER A 1 111 ? 7.134 49.792 20.267 1.00 21.87 111 SER A O 1
ATOM 844 N N . GLU A 1 112 ? 8.953 50.164 21.473 1.00 26.40 112 GLU A N 1
ATOM 845 C CA . GLU A 1 112 ? 9.690 50.568 20.277 1.00 28.07 112 GLU A CA 1
ATOM 846 C C . GLU A 1 112 ? 9.747 49.390 19.305 1.00 26.92 112 GLU A C 1
ATOM 847 O O . GLU A 1 112 ? 9.574 49.543 18.082 1.00 28.84 112 GLU A O 1
ATOM 853 N N . VAL A 1 113 ? 9.968 48.206 19.852 1.00 23.52 113 VAL A N 1
ATOM 854 C CA . VAL A 1 113 ? 10.105 47.014 19.012 1.00 20.94 113 VAL A CA 1
ATOM 855 C C . VAL A 1 113 ? 8.774 46.631 18.403 1.00 20.36 113 VAL A C 1
ATOM 856 O O . VAL A 1 113 ? 8.695 46.340 17.197 1.00 18.49 113 VAL A O 1
ATOM 860 N N . ARG A 1 114 ? 7.716 46.696 19.210 1.00 21.30 114 ARG A N 1
ATOM 861 C CA . ARG A 1 114 ? 6.391 46.396 18.729 1.00 24.66 114 ARG A CA 1
ATOM 862 C C . ARG A 1 114 ? 6.074 47.349 17.590 1.00 23.91 114 ARG A C 1
ATOM 863 O O . ARG A 1 114 ? 5.612 46.903 16.571 1.00 22.65 114 ARG A O 1
ATOM 871 N N . HIS A 1 115 ? 6.367 48.653 17.760 1.00 24.30 115 HIS A N 1
ATOM 872 C CA . HIS A 1 115 ? 6.072 49.621 16.713 1.00 25.42 115 HIS A CA 1
ATOM 873 C C . HIS A 1 115 ? 6.812 49.250 15.459 1.00 24.59 115 HIS A C 1
ATOM 874 O O . HIS A 1 115 ? 6.232 49.283 14.379 1.00 28.00 115 HIS A O 1
ATOM 881 N N . VAL A 1 116 ? 8.101 48.924 15.584 1.00 22.14 116 VAL A N 1
ATOM 882 C CA . VAL A 1 116 ? 8.861 48.563 14.381 1.00 23.66 116 VAL A CA 1
ATOM 883 C C . VAL A 1 116 ? 8.231 47.377 13.660 1.00 23.94 116 VAL A C 1
ATOM 884 O O . VAL A 1 116 ? 8.104 47.370 12.428 1.00 24.56 116 VAL A O 1
ATOM 888 N N . PHE A 1 117 ? 7.884 46.341 14.408 1.00 22.34 117 PHE A N 1
ATOM 889 C CA . PHE A 1 117 ? 7.277 45.160 13.784 1.00 22.40 117 PHE A CA 1
ATOM 890 C C . PHE A 1 117 ? 5.993 45.518 13.020 1.00 23.33 117 PHE A C 1
ATOM 891 O O . PHE A 1 117 ? 5.836 45.184 11.854 1.00 25.98 117 PHE A O 1
ATOM 899 N N . THR A 1 118 ? 5.079 46.196 13.696 1.00 28.70 118 THR A N 1
ATOM 900 C CA . THR A 1 118 ? 3.815 46.608 13.095 1.00 30.22 118 THR A CA 1
ATOM 901 C C . THR A 1 118 ? 3.958 47.471 11.846 1.00 31.65 118 THR A C 1
ATOM 902 O O . THR A 1 118 ? 3.340 47.190 10.816 1.00 31.90 118 THR A O 1
ATOM 906 N N . LYS A 1 119 ? 4.791 48.496 11.929 1.00 32.53 119 LYS A N 1
ATOM 907 C CA . LYS A 1 119 ? 5.012 49.402 10.813 1.00 34.46 119 LYS A CA 1
ATOM 908 C C . LYS A 1 119 ? 5.402 48.665 9.550 1.00 34.89 119 LYS A C 1
ATOM 909 O O . LYS A 1 119 ? 4.976 49.019 8.457 1.00 34.41 119 LYS A O 1
ATOM 915 N N . HIS A 1 120 ? 6.196 47.612 9.706 1.00 30.49 120 HIS A N 1
ATOM 916 C CA . HIS A 1 120 ? 6.639 46.845 8.563 1.00 31.49 120 HIS A CA 1
ATOM 917 C C . HIS A 1 120 ? 5.827 45.591 8.243 1.00 30.81 120 HIS A C 1
ATOM 918 O O . HIS A 1 120 ? 6.286 44.733 7.510 1.00 32.12 120 HIS A O 1
ATOM 925 N N . GLY A 1 121 ? 4.618 45.501 8.786 1.00 35.29 121 GLY A N 1
ATOM 926 C CA . GLY A 1 121 ? 3.754 44.371 8.485 1.00 34.35 121 GLY A CA 1
ATOM 927 C C . GLY A 1 121 ? 4.046 43.100 9.251 1.00 33.93 121 GLY A C 1
ATOM 928 O O . GLY A 1 121 ? 3.579 42.013 8.880 1.00 34.01 121 GLY A O 1
ATOM 929 N N . GLY A 1 122 ? 4.837 43.236 10.309 1.00 29.71 122 GLY A N 1
ATOM 930 C CA . GLY A 1 122 ? 5.177 42.090 11.126 1.00 29.18 122 GLY A CA 1
ATOM 931 C C . GLY A 1 122 ? 4.341 42.136 12.380 1.00 27.63 122 GLY A C 1
ATOM 932 O O . GLY A 1 122 ? 3.381 42.915 12.471 1.00 28.45 122 GLY A O 1
ATOM 933 N N . ASN A 1 123 ? 4.729 41.339 13.366 1.00 25.48 123 ASN A N 1
ATOM 934 C CA . ASN A 1 123 ? 4.009 41.262 14.620 1.00 23.39 123 ASN A CA 1
ATOM 935 C C . ASN A 1 123 ? 4.856 40.729 15.749 1.00 20.30 123 ASN A C 1
ATOM 936 O O . ASN A 1 123 ? 5.290 39.589 15.710 1.00 18.64 123 ASN A O 1
ATOM 941 N N . LEU A 1 124 ? 5.070 41.550 16.764 1.00 23.72 124 LEU A N 1
ATOM 942 C CA . LEU A 1 124 ? 5.827 41.107 17.919 1.00 22.01 124 LEU A CA 1
ATOM 943 C C . LEU A 1 124 ? 4.948 40.119 18.660 1.00 23.24 124 LEU A C 1
ATOM 944 O O . LEU A 1 124 ? 3.764 40.385 18.877 1.00 22.25 124 LEU A O 1
ATOM 949 N N . GLY A 1 125 ? 5.516 38.980 19.042 1.00 17.60 125 GLY A N 1
ATOM 950 C CA . GLY A 1 125 ? 4.769 37.963 19.751 1.00 18.64 125 GLY A CA 1
ATOM 951 C C . GLY A 1 125 ? 5.248 37.843 21.187 1.00 18.71 125 GLY A C 1
ATOM 952 O O . GLY A 1 125 ? 5.979 38.706 21.698 1.00 21.19 125 GLY A O 1
ATOM 953 N N . ALA A 1 126 ? 4.826 36.770 21.839 1.00 21.24 126 ALA A N 1
ATOM 954 C CA . ALA A 1 126 ? 5.179 36.526 23.218 1.00 20.94 126 ALA A CA 1
ATOM 955 C C . ALA A 1 126 ? 6.407 35.652 23.325 1.00 22.62 126 ALA A C 1
ATOM 956 O O . ALA A 1 126 ? 6.815 35.002 22.363 1.00 20.96 126 ALA A O 1
ATOM 958 N N . SER A 1 127 ? 7.001 35.654 24.513 1.00 23.70 127 SER A N 1
ATOM 959 C CA . SER A 1 127 ? 8.172 34.855 24.785 1.00 23.34 127 SER A CA 1
ATOM 960 C C . SER A 1 127 ? 7.870 33.433 24.395 1.00 22.48 127 SER A C 1
ATOM 961 O O . SER A 1 127 ? 6.830 32.875 24.764 1.00 24.06 127 SER A O 1
ATOM 964 N N . GLY A 1 128 ? 8.758 32.860 23.585 1.00 24.45 128 GLY A N 1
ATOM 965 C CA . GLY A 1 128 ? 8.584 31.494 23.143 1.00 22.44 128 GLY A CA 1
ATOM 966 C C . GLY A 1 128 ? 7.895 31.230 21.816 1.00 22.63 128 GLY A C 1
ATOM 967 O O . GLY A 1 128 ? 7.841 30.079 21.408 1.00 26.22 128 GLY A O 1
ATOM 968 N N . CYS A 1 129 ? 7.380 32.256 21.137 1.00 19.96 129 CYS A N 1
ATOM 969 C CA . CYS A 1 129 ? 6.685 32.037 19.869 1.00 21.05 129 CYS A CA 1
ATOM 970 C C . CYS A 1 129 ? 7.570 31.665 18.712 1.00 20.22 129 CYS A C 1
ATOM 971 O O . CYS A 1 129 ? 7.073 31.247 17.659 1.00 20.50 129 CYS A O 1
ATOM 974 N N . VAL A 1 130 ? 8.877 31.873 18.837 1.00 14.60 130 VAL A N 1
ATOM 975 C CA . VAL A 1 130 ? 9.743 31.435 17.749 1.00 15.02 130 VAL A CA 1
ATOM 976 C C . VAL A 1 130 ? 11.013 30.721 18.209 1.00 16.41 130 VAL A C 1
ATOM 977 O O . VAL A 1 130 ? 11.656 30.090 17.415 1.00 15.11 130 VAL A O 1
ATOM 981 N N . SER A 1 131 ? 11.362 30.740 19.496 1.00 14.65 131 SER A N 1
ATOM 982 C CA . SER A 1 131 ? 12.653 30.165 19.846 1.00 15.18 131 SER A CA 1
ATOM 983 C C . SER A 1 131 ? 12.903 28.693 19.524 1.00 14.68 131 SER A C 1
ATOM 984 O O . SER A 1 131 ? 14.031 28.302 19.282 1.00 15.35 131 SER A O 1
ATOM 987 N N . TYR A 1 132 ? 11.841 27.898 19.457 1.00 14.39 132 TYR A N 1
ATOM 988 C CA . TYR A 1 132 ? 11.964 26.515 19.118 1.00 17.66 132 TYR A CA 1
ATOM 989 C C . TYR A 1 132 ? 12.447 26.360 17.674 1.00 17.06 132 TYR A C 1
ATOM 990 O O . TYR A 1 132 ? 12.760 25.257 17.271 1.00 18.90 132 TYR A O 1
ATOM 999 N N . LEU A 1 133 ? 12.486 27.448 16.900 1.00 15.68 133 LEU A N 1
ATOM 1000 C CA . LEU A 1 133 ? 12.980 27.392 15.500 1.00 16.47 133 LEU A CA 1
ATOM 1001 C C . LEU A 1 133 ? 14.455 27.775 15.358 1.00 18.67 133 LEU A C 1
ATOM 1002 O O . LEU A 1 133 ? 15.001 27.888 14.229 1.00 15.14 133 LEU A O 1
ATOM 1007 N N . PHE A 1 134 ? 15.103 27.970 16.501 1.00 15.48 134 PHE A N 1
ATOM 1008 C CA . PHE A 1 134 ? 16.516 28.359 16.549 1.00 16.55 134 PHE A CA 1
ATOM 1009 C C . PHE A 1 134 ? 17.273 27.607 17.640 1.00 15.84 134 PHE A C 1
ATOM 1010 O O . PHE A 1 134 ? 16.661 26.989 18.529 1.00 15.31 134 PHE A O 1
ATOM 1018 N N . GLU A 1 135 ? 18.606 27.662 17.577 1.00 15.68 135 GLU A N 1
ATOM 1019 C CA . GLU A 1 135 ? 19.436 27.045 18.618 1.00 17.52 135 GLU A CA 1
ATOM 1020 C C . GLU A 1 135 ? 20.474 28.086 19.069 1.00 17.73 135 GLU A C 1
ATOM 1021 O O . GLU A 1 135 ? 20.948 28.867 18.275 1.00 14.47 135 GLU A O 1
ATOM 1027 N N . ARG A 1 136 ? 20.785 28.111 20.363 1.00 16.91 136 ARG A N 1
ATOM 1028 C CA . ARG A 1 136 ? 21.790 29.028 20.893 1.00 17.95 136 ARG A CA 1
ATOM 1029 C C . ARG A 1 136 ? 23.157 28.511 20.482 1.00 16.61 136 ARG A C 1
ATOM 1030 O O . ARG A 1 136 ? 23.472 27.335 20.694 1.00 18.32 136 ARG A O 1
ATOM 1038 N N . LYS A 1 137 ? 23.977 29.368 19.880 1.00 20.97 137 LYS A N 1
ATOM 1039 C CA . LYS A 1 137 ? 25.304 28.957 19.430 1.00 19.26 137 LYS A CA 1
ATOM 1040 C C . LYS A 1 137 ? 26.341 30.057 19.655 1.00 18.97 137 LYS A C 1
ATOM 1041 O O . LYS A 1 137 ? 26.017 31.240 19.788 1.00 18.90 137 LYS A O 1
ATOM 1047 N N . GLY A 1 138 ? 27.599 29.639 19.679 1.00 15.90 138 GLY A N 1
ATOM 1048 C CA . GLY A 1 138 ? 28.679 30.613 19.727 1.00 16.11 138 GLY A CA 1
ATOM 1049 C C . GLY A 1 138 ? 28.817 31.077 18.286 1.00 16.87 138 GLY A C 1
ATOM 1050 O O . GLY A 1 138 ? 28.616 30.300 17.377 1.00 16.63 138 GLY A O 1
ATOM 1051 N N . TYR A 1 139 ? 29.204 32.332 18.090 1.00 17.00 139 TYR A N 1
ATOM 1052 C CA . TYR A 1 139 ? 29.335 32.903 16.770 1.00 17.66 139 TYR A CA 1
ATOM 1053 C C . TYR A 1 139 ? 30.637 33.683 16.694 1.00 19.51 139 TYR A C 1
ATOM 1054 O O . TYR A 1 139 ? 30.888 34.550 17.517 1.00 18.96 139 TYR A O 1
ATOM 1063 N N . ILE A 1 140 ? 31.449 33.364 15.690 1.00 23.32 140 ILE A N 1
ATOM 1064 C CA . ILE A 1 140 ? 32.741 34.005 15.489 1.00 22.93 140 ILE A CA 1
ATOM 1065 C C . ILE A 1 140 ? 32.841 34.572 14.099 1.00 23.79 140 ILE A C 1
ATOM 1066 O O . ILE A 1 140 ? 32.506 33.883 13.129 1.00 23.62 140 ILE A O 1
ATOM 1071 N N . GLU A 1 141 ? 33.297 35.820 13.991 1.00 23.34 141 GLU A N 1
ATOM 1072 C CA . GLU A 1 141 ? 33.453 36.464 12.693 1.00 25.57 141 GLU A CA 1
ATOM 1073 C C . GLU A 1 141 ? 34.935 36.650 12.438 1.00 24.88 141 GLU A C 1
ATOM 1074 O O . GLU A 1 141 ? 35.665 37.013 13.343 1.00 25.48 141 GLU A O 1
ATOM 1080 N N . VAL A 1 142 ? 35.358 36.377 11.210 1.00 25.83 142 VAL A N 1
ATOM 1081 C CA . VAL A 1 142 ? 36.769 36.527 10.819 1.00 25.21 142 VAL A CA 1
ATOM 1082 C C . VAL A 1 142 ? 36.800 37.246 9.485 1.00 24.70 142 VAL A C 1
ATOM 1083 O O . VAL A 1 142 ? 36.101 36.885 8.534 1.00 27.45 142 VAL A O 1
ATOM 1087 N N . PRO A 1 143 ? 37.615 38.290 9.395 1.00 26.02 143 PRO A N 1
ATOM 1088 C CA . PRO A 1 143 ? 37.748 39.086 8.172 1.00 26.88 143 PRO A CA 1
ATOM 1089 C C . PRO A 1 143 ? 38.217 38.325 6.923 1.00 27.85 143 PRO A C 1
ATOM 1090 O O . PRO A 1 143 ? 39.297 37.740 6.890 1.00 28.99 143 PRO A O 1
ATOM 1094 N N . ALA A 1 144 ? 37.401 38.339 5.875 1.00 27.12 144 ALA A N 1
ATOM 1095 C CA . ALA A 1 144 ? 37.753 37.627 4.660 1.00 29.66 144 ALA A CA 1
ATOM 1096 C C . ALA A 1 144 ? 39.062 38.170 4.093 1.00 31.04 144 ALA A C 1
ATOM 1097 O O . ALA A 1 144 ? 39.996 37.409 3.798 1.00 31.73 144 ALA A O 1
ATOM 1099 N N . LYS A 1 145 ? 39.106 39.491 3.971 1.00 38.79 145 LYS A N 1
ATOM 1100 C CA . LYS A 1 145 ? 40.249 40.225 3.449 1.00 41.80 145 LYS A CA 1
ATOM 1101 C C . LYS A 1 145 ? 41.579 39.738 3.977 1.00 42.52 145 LYS A C 1
ATOM 1102 O O . LYS A 1 145 ? 42.564 39.685 3.247 1.00 43.59 145 LYS A O 1
ATOM 1108 N N . GLU A 1 146 ? 41.598 39.377 5.253 1.00 26.07 146 GLU A N 1
ATOM 1109 C CA . G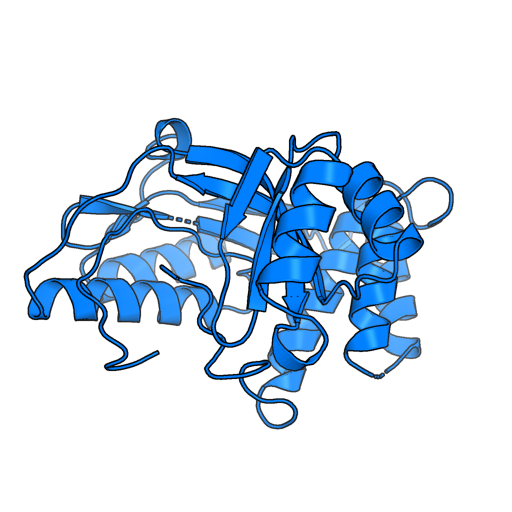LU A 1 146 ? 42.826 38.959 5.894 1.00 28.58 146 GLU A CA 1
ATOM 1110 C C . GLU A 1 146 ? 43.152 37.466 5.877 1.00 28.75 146 GLU A C 1
ATOM 1111 O O . GLU A 1 146 ? 44.244 37.066 6.288 1.00 28.74 146 GLU A O 1
ATOM 1117 N N . VAL A 1 147 ? 42.240 36.632 5.399 1.00 44.05 147 VAL A N 1
ATOM 1118 C CA . VAL A 1 147 ? 42.527 35.202 5.350 1.00 45.06 147 VAL A CA 1
ATOM 1119 C C . VAL A 1 147 ? 42.234 34.633 3.972 1.00 46.03 147 VAL A C 1
ATOM 1120 O O . VAL A 1 147 ? 42.474 35.285 2.959 1.00 46.56 147 VAL A O 1
ATOM 1124 N N . SER A 1 148 ? 41.706 33.418 3.939 1.00 51.43 148 SER A N 1
ATOM 1125 C CA . SER A 1 148 ? 41.400 32.757 2.684 1.00 53.29 148 SER A CA 1
ATOM 1126 C C . SER A 1 148 ? 40.241 31.810 2.915 1.00 54.59 148 SER A C 1
ATOM 1127 O O . SER A 1 148 ? 39.999 31.385 4.046 1.00 53.90 148 SER A O 1
ATOM 1130 N N . GLU A 1 149 ? 39.508 31.491 1.856 1.00 50.99 149 GLU A N 1
ATOM 1131 C CA . GLU A 1 149 ? 38.392 30.573 2.008 1.00 53.09 149 GLU A CA 1
ATOM 1132 C C . GLU A 1 149 ? 38.984 29.240 2.433 1.00 52.50 149 GLU A C 1
ATOM 1133 O O . GLU A 1 149 ? 38.558 28.646 3.421 1.00 53.01 149 GLU A O 1
ATOM 1139 N N . GLU A 1 150 ? 40.003 28.804 1.697 1.00 47.58 150 GLU A N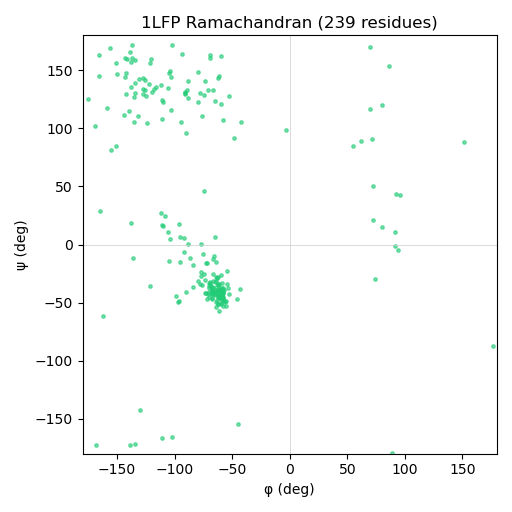 1
ATOM 1140 C CA . GLU A 1 150 ? 40.643 27.519 1.940 1.00 45.38 150 GLU A CA 1
ATOM 1141 C C . GLU A 1 150 ? 41.299 27.335 3.305 1.00 44.67 150 GLU A C 1
ATOM 1142 O O . GLU A 1 150 ? 40.978 26.394 4.030 1.00 42.92 150 GLU A O 1
ATOM 1148 N N . GLU A 1 151 ? 42.234 28.223 3.635 1.00 42.32 151 GLU A N 1
ATOM 1149 C CA . GLU A 1 151 ? 42.958 28.151 4.899 1.00 41.15 151 GLU A CA 1
ATOM 1150 C C . GLU A 1 151 ? 42.019 28.189 6.085 1.00 39.40 151 GLU A C 1
ATOM 1151 O O . GLU A 1 151 ? 42.160 27.415 7.033 1.00 38.95 151 GLU A O 1
ATOM 1157 N N . LEU A 1 152 ? 41.058 29.095 6.024 1.00 37.59 152 LEU A N 1
ATOM 1158 C CA . LEU A 1 152 ? 40.115 29.245 7.097 1.00 34.19 152 LEU A CA 1
ATOM 1159 C C . LEU A 1 152 ? 39.184 28.050 7.236 1.00 33.63 152 LEU A C 1
ATOM 1160 O O . LEU A 1 152 ? 38.890 27.606 8.353 1.00 30.67 152 LEU A O 1
ATOM 1165 N N . LEU A 1 153 ? 38.706 27.545 6.099 1.00 33.28 153 LEU A N 1
ATOM 1166 C CA . LEU A 1 153 ? 37.808 26.401 6.106 1.00 31.62 153 LEU A CA 1
ATOM 1167 C C . LEU A 1 153 ? 38.535 25.264 6.817 1.00 30.01 153 LEU A C 1
ATOM 1168 O O . LEU A 1 153 ? 37.946 24.581 7.648 1.00 28.79 153 LEU A O 1
ATOM 1173 N N . GLU A 1 154 ? 39.825 25.088 6.532 1.00 25.57 154 GLU A N 1
ATOM 1174 C CA . GLU A 1 154 ? 40.579 24.018 7.171 1.00 25.56 154 GLU A CA 1
ATOM 1175 C C . GLU A 1 154 ? 40.753 24.277 8.666 1.00 25.10 154 GLU A C 1
ATOM 1176 O O . GLU A 1 154 ? 40.542 23.390 9.495 1.00 22.46 154 GLU A O 1
ATOM 1182 N N . LYS A 1 155 ? 41.142 25.497 9.028 1.00 24.05 155 LYS A N 1
ATOM 1183 C CA . LYS A 1 155 ? 41.327 25.786 10.433 1.00 25.01 155 LYS A CA 1
ATOM 1184 C C . LYS A 1 155 ? 40.063 25.621 11.253 1.00 22.91 155 LYS A C 1
ATOM 1185 O O . LYS A 1 155 ? 40.117 25.152 12.391 1.00 22.86 155 LYS A O 1
ATOM 1191 N N . ALA A 1 156 ? 38.922 25.997 10.690 1.00 24.88 156 ALA A N 1
ATOM 1192 C CA . ALA A 1 156 ? 37.659 25.863 11.428 1.00 25.25 156 ALA A CA 1
ATOM 1193 C C . ALA A 1 156 ? 37.449 24.389 11.783 1.00 24.42 156 ALA A C 1
ATOM 1194 O O . ALA A 1 156 ? 37.111 24.048 12.932 1.00 23.00 156 ALA A O 1
ATOM 1196 N N . ILE A 1 157 ? 37.684 23.521 10.808 1.00 21.77 157 ILE A N 1
ATOM 1197 C CA . ILE A 1 157 ? 37.545 22.076 11.006 1.00 23.15 157 ILE A CA 1
ATOM 1198 C C . ILE A 1 157 ? 38.589 21.598 12.000 1.00 22.69 157 ILE A C 1
ATOM 1199 O O . ILE A 1 157 ? 38.305 20.788 12.904 1.00 23.27 157 ILE A O 1
ATOM 1204 N N . GLU A 1 158 ? 39.811 22.104 11.852 1.00 20.40 158 GLU A N 1
ATOM 1205 C CA . GLU A 1 158 ? 40.896 21.716 12.718 1.00 19.71 158 GLU A CA 1
ATOM 1206 C C . GLU A 1 158 ? 40.590 22.018 14.178 1.00 19.57 158 GLU A C 1
ATOM 1207 O O . GLU A 1 158 ? 40.936 21.227 15.051 1.00 19.69 158 GLU A O 1
ATOM 1213 N N . VAL A 1 159 ? 39.918 23.142 14.454 1.00 19.71 159 VAL A N 1
ATOM 1214 C CA . VAL A 1 159 ? 39.628 23.498 15.846 1.00 20.29 159 VAL A CA 1
ATOM 1215 C C . VAL A 1 159 ? 38.362 22.776 16.312 1.00 22.95 159 VAL A C 1
ATOM 1216 O O . VAL A 1 159 ? 38.086 22.680 17.506 1.00 23.53 159 VAL A O 1
ATOM 1220 N N . GLY A 1 160 ? 37.582 22.295 15.358 1.00 17.50 160 GLY A N 1
ATOM 1221 C CA . GLY A 1 160 ? 36.380 21.548 15.721 1.00 21.45 160 GLY A CA 1
ATOM 1222 C C . GLY A 1 160 ? 35.054 22.281 15.785 1.00 24.79 160 GLY A C 1
ATOM 1223 O O . GLY A 1 160 ? 34.246 22.010 16.681 1.00 26.67 160 GLY A O 1
ATOM 1224 N N . ALA A 1 161 ? 34.792 23.146 14.811 1.00 26.95 161 ALA A N 1
ATOM 1225 C CA . ALA A 1 161 ? 33.547 23.928 14.757 1.00 28.53 161 ALA A CA 1
ATOM 1226 C C . ALA A 1 161 ? 32.247 23.181 14.465 1.00 30.70 161 ALA A C 1
ATOM 1227 O O . ALA A 1 161 ? 32.232 22.060 13.953 1.00 30.96 161 ALA A O 1
ATOM 1229 N N . GLU A 1 162 ? 31.149 23.855 14.766 1.00 32.90 162 GLU A N 1
ATOM 1230 C CA . GLU A 1 162 ? 29.814 23.323 14.579 1.00 35.30 162 GLU A CA 1
ATOM 1231 C C . GLU A 1 162 ? 29.335 23.537 13.131 1.00 36.60 162 GLU A C 1
ATOM 1232 O O . GLU A 1 162 ? 28.666 22.670 12.551 1.00 35.14 162 GLU A O 1
ATOM 1238 N N . ASP A 1 163 ? 29.705 24.679 12.544 1.00 28.95 163 ASP A N 1
ATOM 1239 C CA . ASP A 1 163 ? 29.288 25.028 11.189 1.00 28.76 163 ASP A CA 1
ATOM 1240 C C . ASP A 1 163 ? 30.112 26.194 10.644 1.00 30.01 163 ASP A C 1
ATOM 1241 O O . ASP A 1 163 ? 30.488 27.098 11.388 1.00 28.08 163 ASP A O 1
ATOM 1246 N N . VAL A 1 164 ? 30.405 26.186 9.348 1.00 33.48 164 VAL A N 1
ATOM 1247 C CA . VAL A 1 164 ? 31.171 27.289 8.773 1.00 34.18 164 VAL A CA 1
ATOM 1248 C C . VAL A 1 164 ? 30.574 27.787 7.472 1.00 35.80 164 VAL A C 1
ATOM 1249 O O . VAL A 1 164 ? 30.120 27.006 6.639 1.00 34.65 164 VAL A O 1
ATOM 1253 N N . GLN A 1 165 ? 30.563 29.095 7.300 1.00 34.77 165 GLN A N 1
ATOM 1254 C CA . GLN A 1 165 ? 30.042 29.646 6.064 1.00 36.69 165 GLN A CA 1
ATOM 1255 C C . GLN A 1 165 ? 30.901 30.809 5.585 1.00 36.69 165 GLN A C 1
ATOM 1256 O O . GLN A 1 165 ? 30.976 31.838 6.237 1.00 36.33 165 GLN A O 1
ATOM 1262 N N . PRO A 1 166 ? 31.565 30.647 4.427 1.00 44.75 166 PRO A N 1
ATOM 1263 C CA . PRO A 1 166 ? 32.419 31.711 3.889 1.00 45.20 166 PRO A CA 1
ATOM 1264 C C . PRO A 1 166 ? 31.601 32.966 3.634 1.00 46.73 166 PRO A C 1
ATOM 1265 O O . PRO A 1 166 ? 30.372 32.906 3.548 1.00 47.98 166 PRO A O 1
ATOM 1269 N N . GLY A 1 167 ? 32.290 34.095 3.509 1.00 46.75 167 GLY A N 1
ATOM 1270 C CA . GLY A 1 167 ? 31.633 35.362 3.252 1.00 49.51 167 GLY A CA 1
ATOM 1271 C C . GLY A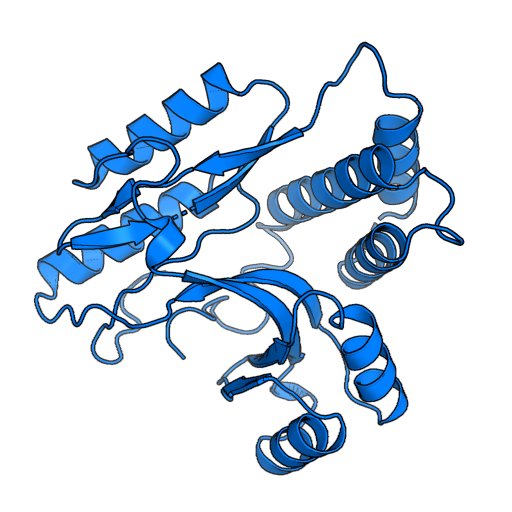 1 167 ? 32.466 36.220 2.316 1.00 51.07 167 GLY A C 1
ATOM 1272 O O . GLY A 1 167 ? 33.664 35.995 2.147 1.00 51.47 167 GLY A O 1
ATOM 1273 N N . GLU A 1 168 ? 31.831 37.205 1.694 1.00 59.02 168 GLU A N 1
ATOM 1274 C CA . GLU A 1 168 ? 32.529 38.087 0.766 1.00 59.99 168 GLU A CA 1
ATOM 1275 C C . GLU A 1 168 ? 33.355 39.084 1.548 1.00 59.58 168 GLU A C 1
ATOM 1276 O O . GLU A 1 168 ? 34.371 39.583 1.078 1.00 59.72 168 GLU A O 1
ATOM 1282 N N . GLU A 1 169 ? 32.893 39.362 2.757 1.00 48.75 169 GLU A N 1
ATOM 1283 C CA . GLU A 1 169 ? 33.530 40.319 3.639 1.00 47.90 169 GLU A CA 1
ATOM 1284 C C . GLU A 1 169 ? 33.928 39.650 4.943 1.00 45.22 169 GLU A C 1
ATOM 1285 O O . GLU A 1 169 ? 34.944 39.977 5.550 1.00 45.13 169 GLU A O 1
ATOM 1291 N N . VAL A 1 170 ? 33.101 38.716 5.385 1.00 48.29 170 VAL A N 1
ATOM 1292 C CA . VAL A 1 170 ? 33.398 38.027 6.615 1.00 43.02 170 VAL A CA 1
ATOM 1293 C C . VAL A 1 170 ? 33.027 36.557 6.554 1.00 40.18 170 VAL A C 1
ATOM 1294 O O . VAL A 1 170 ? 32.086 36.137 5.863 1.00 38.60 170 VAL A O 1
ATOM 1298 N N . HIS A 1 171 ? 33.808 35.766 7.265 1.00 32.51 171 HIS A N 1
ATOM 1299 C CA . HIS A 1 171 ? 33.566 34.342 7.327 1.00 29.19 171 HIS A CA 1
ATOM 1300 C C . HIS A 1 171 ? 32.928 34.160 8.681 1.00 26.09 171 HIS A C 1
ATOM 1301 O O . HIS A 1 171 ? 33.251 34.871 9.616 1.00 26.19 171 HIS A O 1
ATOM 1308 N N . ILE A 1 172 ? 31.982 33.237 8.771 1.00 25.14 172 ILE A N 1
ATOM 1309 C CA . ILE A 1 172 ? 31.287 32.992 10.008 1.00 23.87 172 ILE A CA 1
ATOM 1310 C C . ILE A 1 172 ? 31.519 31.586 10.511 1.00 23.62 172 ILE A C 1
ATOM 1311 O O . ILE A 1 172 ? 31.380 30.617 9.771 1.00 24.85 172 ILE A O 1
ATOM 1316 N N . ILE A 1 173 ? 31.820 31.474 11.800 1.00 21.71 173 ILE A N 1
ATOM 1317 C CA . ILE A 1 173 ? 32.059 30.181 12.402 1.00 22.70 173 ILE A CA 1
ATOM 1318 C C . ILE A 1 173 ? 31.129 30.025 13.576 1.00 21.70 173 ILE A C 1
ATOM 1319 O O . ILE A 1 173 ? 31.048 30.916 14.422 1.00 21.60 173 ILE A O 1
ATOM 1324 N N . TYR A 1 174 ? 30.393 28.911 13.612 1.00 21.48 174 TYR A N 1
ATOM 1325 C CA . TYR A 1 174 ? 29.496 28.669 14.727 1.00 20.30 174 TYR A CA 1
ATOM 1326 C C . TYR A 1 174 ? 30.082 27.625 15.622 1.00 20.19 174 TYR A C 1
ATOM 1327 O O . TYR A 1 174 ? 30.741 26.698 15.146 1.00 22.30 174 TYR A O 1
ATOM 1336 N N . THR A 1 175 ? 29.801 27.741 16.914 1.00 18.08 175 THR A N 1
ATOM 1337 C CA . THR A 1 175 ? 30.335 26.778 17.873 1.00 19.18 175 THR A CA 1
ATOM 1338 C C . THR A 1 175 ? 29.273 26.379 18.888 1.00 17.76 175 THR A C 1
ATOM 1339 O O . THR A 1 175 ? 28.187 26.961 18.909 1.00 17.60 175 THR A O 1
ATOM 1343 N N . VAL A 1 176 ? 29.600 25.373 19.707 1.00 19.75 176 VAL A N 1
ATOM 1344 C CA . VAL A 1 176 ? 28.738 24.912 20.806 1.00 21.62 176 VAL A CA 1
ATOM 1345 C C . VAL A 1 176 ? 28.818 26.145 21.690 1.00 21.01 176 VAL A C 1
ATOM 1346 O O . VAL A 1 176 ? 29.918 26.650 21.957 1.00 21.80 176 VAL A O 1
ATOM 1350 N N . PRO A 1 177 ? 27.677 26.641 22.201 1.00 19.78 177 PRO A N 1
ATOM 1351 C CA . PRO A 1 177 ? 27.802 27.859 23.015 1.00 20.65 177 PRO A CA 1
ATOM 1352 C C . PRO A 1 177 ? 28.801 27.834 24.174 1.00 22.07 177 PRO A C 1
ATOM 1353 O O . PRO A 1 177 ? 29.566 28.791 24.371 1.00 20.26 177 PRO A O 1
ATOM 1357 N N . GLU A 1 178 ? 28.838 26.737 24.916 1.00 27.13 178 GLU A N 1
ATOM 1358 C CA . GLU A 1 178 ? 29.769 26.666 26.031 1.00 29.77 178 GLU A CA 1
ATOM 1359 C C . GLU A 1 178 ? 31.234 26.645 25.603 1.00 28.59 178 GLU A C 1
ATOM 1360 O O . GLU A 1 178 ? 32.112 26.823 26.441 1.00 29.41 178 GLU A O 1
ATOM 1366 N N . GLU A 1 179 ? 31.500 26.441 24.310 1.00 25.70 179 GLU A N 1
ATOM 1367 C CA . GLU A 1 179 ? 32.874 26.374 23.803 1.00 25.35 179 GLU A CA 1
ATOM 1368 C C . GLU A 1 179 ? 33.297 27.539 22.935 1.00 22.46 179 GLU A C 1
ATOM 1369 O O . GLU A 1 179 ? 34.307 27.496 22.220 1.00 19.82 179 GLU A O 1
ATOM 1375 N N . LEU A 1 180 ? 32.517 28.594 23.009 1.00 17.62 180 LEU A N 1
ATOM 1376 C CA . LEU A 1 180 ? 32.803 29.768 22.222 1.00 17.13 180 LEU A CA 1
ATOM 1377 C C . LEU A 1 180 ? 34.208 30.356 22.444 1.00 16.49 180 LEU A C 1
ATOM 1378 O O . LEU A 1 180 ? 34.933 30.629 21.485 1.00 16.99 180 LEU A O 1
ATOM 1383 N N . TYR A 1 181 ? 34.590 30.557 23.703 1.00 17.89 181 TYR A N 1
ATOM 1384 C CA . TYR A 1 181 ? 35.874 31.180 23.976 1.00 18.97 181 TYR A CA 1
ATOM 1385 C C . TYR A 1 181 ? 37.031 30.226 23.786 1.00 19.44 181 TYR A C 1
ATOM 1386 O O . TYR A 1 181 ? 38.163 30.645 23.491 1.00 19.49 181 TYR A O 1
ATOM 1395 N N . GLU A 1 182 ? 36.737 28.941 23.901 1.00 23.70 182 GLU A N 1
ATOM 1396 C CA . GLU A 1 182 ? 37.781 27.949 23.731 1.00 24.04 182 GLU A CA 1
ATOM 1397 C C . GLU A 1 182 ? 38.115 27.891 22.270 1.00 23.90 182 GLU A C 1
ATOM 1398 O O . GLU A 1 182 ? 39.282 27.786 21.899 1.00 23.85 182 GLU A O 1
ATOM 1404 N N . VAL A 1 183 ? 37.083 27.933 21.422 1.00 22.10 183 VAL A N 1
ATOM 1405 C CA . VAL A 1 183 ? 37.319 27.902 19.984 1.00 18.60 183 VAL A CA 1
ATOM 1406 C C . VAL A 1 183 ? 38.020 29.192 19.518 1.00 18.26 183 VAL A C 1
ATOM 1407 O O . VAL A 1 183 ? 38.952 29.154 18.727 1.00 18.71 183 VAL A O 1
ATOM 1411 N N . LYS A 1 184 ? 37.575 30.332 20.036 1.00 17.09 184 LYS A N 1
ATOM 1412 C CA . LYS A 1 184 ? 38.151 31.609 19.689 1.00 17.18 184 LYS A CA 1
ATOM 1413 C C . LYS A 1 184 ? 39.651 31.561 19.975 1.00 19.91 184 LYS A C 1
ATOM 1414 O O . LYS A 1 184 ? 40.475 31.926 19.125 1.00 19.43 184 LYS A O 1
ATOM 1420 N N . GLU A 1 185 ? 39.975 31.093 21.182 1.00 22.72 185 GLU A N 1
ATOM 1421 C CA . GLU A 1 185 ? 41.371 30.989 21.642 1.00 25.01 185 GLU A CA 1
ATOM 1422 C C . GLU A 1 185 ? 42.199 30.100 20.713 1.00 25.00 185 GLU A C 1
ATOM 1423 O O . GLU A 1 185 ? 43.300 30.459 20.274 1.00 23.10 185 GLU A O 1
ATOM 1429 N N . ASN A 1 186 ? 41.656 28.936 20.389 1.00 25.04 186 ASN A N 1
ATOM 1430 C CA . ASN A 1 186 ? 42.363 28.010 19.508 1.00 24.22 186 ASN A CA 1
ATOM 1431 C C . ASN A 1 186 ? 42.556 28.546 18.104 1.00 23.49 186 ASN A C 1
ATOM 1432 O O . ASN A 1 186 ? 43.541 28.218 17.435 1.00 22.28 186 ASN A O 1
ATOM 1437 N N . LEU A 1 187 ? 41.601 29.353 17.635 1.00 19.21 187 LEU A N 1
ATOM 1438 C CA . LEU A 1 187 ? 41.714 29.946 16.310 1.00 17.68 187 LEU A CA 1
ATOM 1439 C C . LEU A 1 187 ? 42.768 31.065 16.337 1.00 18.45 187 LEU A C 1
ATOM 1440 O O . LEU A 1 187 ? 43.550 31.208 15.413 1.00 17.04 187 LEU A O 1
ATOM 1445 N N . GLU A 1 188 ? 42.789 31.877 17.375 1.00 18.78 188 GLU A N 1
ATOM 1446 C CA . GLU A 1 188 ? 43.806 32.930 17.355 1.00 20.89 188 GLU A CA 1
ATOM 1447 C C . GLU A 1 188 ? 45.193 32.300 17.522 1.00 23.15 188 GLU A C 1
ATOM 1448 O O . GLU A 1 188 ? 46.159 32.808 16.967 1.00 23.20 188 GLU A O 1
ATOM 1454 N N . LYS A 1 189 ? 45.274 31.203 18.277 1.00 20.06 189 LYS A N 1
ATOM 1455 C CA . LYS A 1 189 ? 46.535 30.482 18.506 1.00 23.36 189 LYS A CA 1
ATOM 1456 C C . LYS A 1 189 ? 47.078 29.890 17.198 1.00 22.52 189 LYS A C 1
ATOM 1457 O O . LYS A 1 189 ? 48.247 29.491 17.136 1.00 23.61 189 LYS A O 1
ATOM 1463 N N . LEU A 1 190 ? 46.230 29.831 16.168 1.00 21.52 190 LEU A N 1
ATOM 1464 C CA . LEU A 1 190 ? 46.606 29.353 14.836 1.00 21.63 190 LEU A CA 1
ATOM 1465 C C . LEU A 1 190 ? 46.744 30.507 13.855 1.00 23.03 190 LEU A C 1
ATOM 1466 O O . LEU A 1 190 ? 46.835 30.296 12.647 1.00 24.95 190 LEU A O 1
ATOM 1471 N N . GLY A 1 191 ? 46.726 31.735 14.369 1.00 23.90 191 GLY A N 1
ATOM 1472 C CA . GLY A 1 191 ? 46.903 32.897 13.506 1.00 26.99 191 GLY A CA 1
ATOM 1473 C C . GLY A 1 191 ? 45.688 33.571 12.897 1.00 26.54 191 GLY A C 1
ATOM 1474 O O . GLY A 1 191 ? 45.809 34.572 12.187 1.00 30.27 191 GLY A O 1
ATOM 1475 N N . VAL A 1 192 ? 44.503 33.038 13.175 1.00 23.35 192 VAL A N 1
ATOM 1476 C CA . VAL A 1 192 ? 43.270 33.591 12.630 1.00 21.67 192 VAL A CA 1
ATOM 1477 C C . VAL A 1 192 ? 42.784 34.825 13.389 1.00 21.32 192 VAL A C 1
ATOM 1478 O O . VAL A 1 192 ? 42.601 34.763 14.604 1.00 20.80 192 VAL A O 1
ATOM 1482 N N . PRO A 1 193 ? 42.606 35.965 12.695 1.00 21.83 193 PRO A N 1
ATOM 1483 C CA . PRO A 1 193 ? 42.128 37.184 13.356 1.00 23.41 193 PRO A CA 1
ATOM 1484 C C . PRO A 1 193 ? 40.630 37.068 13.680 1.00 23.71 193 PRO A C 1
ATOM 1485 O O . PRO A 1 193 ? 39.856 36.552 12.872 1.00 25.16 193 PRO A O 1
ATOM 1489 N N . ILE A 1 194 ? 40.214 37.569 14.843 1.00 24.00 194 ILE A N 1
ATOM 1490 C CA . ILE A 1 194 ? 38.811 37.477 15.223 1.00 25.32 194 ILE A CA 1
ATOM 1491 C C . ILE A 1 194 ? 38.196 38.865 15.212 1.00 27.94 194 ILE A C 1
ATOM 1492 O O . ILE A 1 194 ? 38.701 39.752 15.892 1.00 29.46 194 ILE A O 1
ATOM 1497 N N . GLU A 1 195 ? 37.111 39.040 14.461 1.00 29.58 195 GLU A N 1
ATOM 1498 C CA . GLU A 1 195 ? 36.450 40.335 14.410 1.00 32.36 195 GLU A CA 1
ATOM 1499 C C . GLU A 1 195 ? 35.391 40.402 15.499 1.00 32.29 195 GLU A C 1
ATOM 1500 O O . GLU A 1 195 ? 35.237 41.429 16.152 1.00 30.80 195 GLU A O 1
ATOM 1506 N N . LYS A 1 196 ? 34.667 39.304 15.693 1.00 30.18 196 LYS A N 1
ATOM 1507 C CA . LYS A 1 196 ? 33.635 39.234 16.730 1.00 28.80 196 LYS A CA 1
ATOM 1508 C C . LYS A 1 196 ? 33.498 37.815 17.223 1.00 24.84 196 LYS A C 1
ATOM 1509 O O . LYS A 1 196 ? 33.659 36.886 16.436 1.00 21.22 196 LYS A O 1
ATOM 1515 N N . ALA A 1 197 ? 33.176 37.682 18.510 1.00 21.44 197 ALA A N 1
ATOM 1516 C CA . ALA A 1 197 ? 32.950 36.404 19.188 1.00 22.16 197 ALA A CA 1
ATOM 1517 C C . ALA A 1 197 ? 31.820 36.626 20.194 1.00 21.57 197 ALA A C 1
ATOM 1518 O O . ALA A 1 197 ? 31.985 37.319 21.199 1.00 22.96 197 ALA A O 1
ATOM 1520 N N . GLN A 1 198 ? 30.666 36.023 19.957 1.00 20.88 198 GLN A N 1
ATOM 1521 C CA . GLN A 1 198 ? 29.559 36.245 20.875 1.00 19.52 198 GLN A CA 1
ATOM 1522 C C . GLN A 1 198 ? 28.575 35.088 20.795 1.00 17.93 198 GLN A C 1
ATOM 1523 O O . GLN A 1 198 ? 28.614 34.283 19.878 1.00 17.28 198 GLN A O 1
ATOM 1529 N N . ILE A 1 199 ? 27.646 35.054 21.742 1.00 16.15 199 ILE A N 1
ATOM 1530 C CA . ILE A 1 199 ? 26.620 34.032 21.743 1.00 17.40 199 ILE A CA 1
ATOM 1531 C C . ILE A 1 199 ? 25.465 34.589 20.914 1.00 17.88 199 ILE A C 1
ATOM 1532 O O . ILE A 1 199 ? 25.065 35.755 21.094 1.00 17.00 199 ILE A O 1
ATOM 1537 N N . THR A 1 200 ? 24.943 33.775 19.995 1.00 16.71 200 THR A N 1
ATOM 1538 C CA . THR A 1 200 ? 23.823 34.198 19.167 1.00 16.62 200 THR A CA 1
ATOM 1539 C C . THR A 1 200 ? 22.837 33.029 19.039 1.00 14.42 200 THR A C 1
ATOM 1540 O O . THR A 1 200 ? 22.972 32.005 19.719 1.00 16.77 200 THR A O 1
ATOM 1544 N N . TRP A 1 201 ? 21.831 33.194 18.192 1.00 16.69 201 TRP A N 1
ATOM 1545 C CA . TRP A 1 201 ? 20.848 32.117 17.966 1.00 14.46 201 TRP A CA 1
ATOM 1546 C C . TRP A 1 201 ? 20.903 31.834 16.468 1.00 14.89 201 TRP A C 1
ATOM 1547 O O . TRP A 1 201 ? 21.050 32.764 15.701 1.00 16.39 201 TRP A O 1
ATOM 1558 N N . LYS A 1 202 ? 20.865 30.564 16.088 1.00 13.64 202 LYS A N 1
ATOM 1559 C CA . LYS A 1 202 ? 20.964 30.183 14.677 1.00 14.60 202 LYS A CA 1
ATOM 1560 C C . LYS A 1 202 ? 19.700 29.438 14.245 1.00 15.54 202 LYS A C 1
ATOM 1561 O O . LYS A 1 202 ? 19.255 28.528 14.918 1.00 16.48 202 LYS A O 1
ATOM 1567 N N . PRO A 1 203 ? 19.095 29.821 13.109 1.00 15.55 203 PRO A N 1
ATOM 1568 C CA . PRO A 1 203 ? 17.896 29.077 12.707 1.00 16.21 203 PRO A CA 1
ATOM 1569 C C . PRO A 1 203 ? 18.194 27.614 12.424 1.00 16.42 203 PRO A C 1
ATOM 1570 O O . PRO A 1 203 ? 19.264 27.278 11.889 1.00 19.19 203 PRO A O 1
ATOM 1574 N N . ILE A 1 204 ? 17.258 26.733 12.789 1.00 15.60 204 ILE A N 1
ATOM 1575 C CA . ILE A 1 204 ? 17.439 25.304 12.567 1.00 18.52 204 ILE A CA 1
ATOM 1576 C C . ILE A 1 204 ? 16.956 24.957 11.173 1.00 20.91 204 ILE A C 1
ATOM 1577 O O . ILE A 1 204 ? 17.171 23.843 10.673 1.00 22.88 204 ILE A O 1
ATOM 1582 N N . SER A 1 205 ? 16.271 25.910 10.558 1.00 21.52 205 SER A N 1
ATOM 1583 C CA . SER A 1 205 ? 15.751 25.752 9.204 1.00 24.29 205 SER A CA 1
ATOM 1584 C C . SER A 1 205 ? 15.360 27.142 8.726 1.00 25.98 205 SER A C 1
ATOM 1585 O O . SER A 1 205 ? 15.191 28.053 9.544 1.00 25.21 205 SER A O 1
ATOM 1588 N N . THR A 1 206 ? 15.180 27.302 7.417 1.00 25.29 206 THR A N 1
ATOM 1589 C CA . THR A 1 206 ? 14.857 28.594 6.851 1.00 28.80 206 THR A CA 1
ATOM 1590 C C . THR A 1 206 ? 13.535 28.624 6.089 1.00 31.10 206 THR A C 1
ATOM 1591 O O . THR A 1 206 ? 12.998 27.584 5.682 1.00 30.28 206 THR A O 1
ATOM 1595 N N . VAL A 1 207 ? 13.005 29.831 5.925 1.00 30.90 207 VAL A N 1
ATOM 1596 C CA . VAL A 1 207 ? 11.745 30.039 5.223 1.00 34.47 207 VAL A CA 1
ATOM 1597 C C . VAL A 1 207 ? 12.005 30.753 3.905 1.00 37.92 207 VAL A C 1
ATOM 1598 O O . VAL A 1 207 ? 12.333 31.937 3.883 1.00 37.87 207 VAL A O 1
ATOM 1602 N N . GLN A 1 208 ? 11.857 30.012 2.810 1.00 41.92 208 GLN A N 1
ATOM 1603 C CA . GLN A 1 208 ? 12.078 30.532 1.462 1.00 44.80 208 GLN A CA 1
ATOM 1604 C C . GLN A 1 208 ? 11.059 31.617 1.137 1.00 45.85 208 GLN A C 1
ATOM 1605 O O . GLN A 1 208 ? 9.853 31.387 1.198 1.00 45.94 208 GLN A O 1
ATOM 1611 N N . ILE A 1 209 ? 11.549 32.799 0.789 1.00 48.34 209 ILE A N 1
ATOM 1612 C CA . ILE A 1 209 ? 10.671 33.915 0.451 1.00 48.97 209 ILE A CA 1
ATOM 1613 C C . ILE A 1 209 ? 11.009 34.435 -0.946 1.00 49.77 209 ILE A C 1
ATOM 1614 O O . ILE A 1 209 ? 12.006 35.127 -1.141 1.00 49.93 209 ILE A O 1
ATOM 1619 N N . ASN A 1 210 ? 10.158 34.103 -1.912 1.00 57.19 210 ASN A N 1
ATOM 1620 C CA . ASN A 1 210 ? 10.372 34.501 -3.299 1.00 58.59 210 ASN A CA 1
ATOM 1621 C C . ASN A 1 210 ? 9.669 35.777 -3.759 1.00 59.18 210 ASN A C 1
ATOM 1622 O O . ASN A 1 210 ? 10.010 36.323 -4.803 1.00 59.18 210 ASN A O 1
ATOM 1627 N N . ASP A 1 211 ? 8.695 36.259 -2.995 1.00 54.72 211 ASP A N 1
ATOM 1628 C CA . ASP A 1 211 ? 8.003 37.490 -3.370 1.00 55.80 211 ASP A CA 1
ATOM 1629 C C . ASP A 1 211 ? 8.898 38.674 -3.050 1.00 56.35 211 ASP A C 1
ATOM 1630 O O . ASP A 1 211 ? 9.132 38.989 -1.887 1.00 56.19 211 ASP A O 1
ATOM 1635 N N . GLU A 1 212 ? 9.394 39.330 -4.090 1.00 51.91 212 GLU A N 1
ATOM 1636 C CA . GLU A 1 212 ? 10.272 40.469 -3.916 1.00 51.46 212 GLU A CA 1
ATOM 1637 C C . GLU A 1 212 ? 9.652 41.529 -3.020 1.00 50.48 212 GLU A C 1
ATOM 1638 O O . GLU A 1 212 ? 10.358 42.217 -2.279 1.00 50.99 212 GLU A O 1
ATOM 1644 N N . GLU A 1 213 ? 8.331 41.666 -3.093 1.00 49.68 213 GLU A N 1
ATOM 1645 C CA . GLU A 1 213 ? 7.613 42.632 -2.272 1.00 46.64 213 GLU A CA 1
ATOM 1646 C C . GLU A 1 213 ? 7.784 42.284 -0.806 1.00 44.70 213 GLU A C 1
ATOM 1647 O O . GLU A 1 213 ? 8.122 43.128 0.017 1.00 44.98 213 GLU A O 1
ATOM 1653 N N . THR A 1 214 ? 7.515 41.029 -0.486 1.00 45.78 214 THR A N 1
ATOM 1654 C CA . THR A 1 214 ? 7.621 40.550 0.880 1.00 42.50 214 THR A CA 1
ATOM 1655 C C . THR A 1 214 ? 9.065 40.620 1.376 1.00 40.80 214 THR A C 1
ATOM 1656 O O . THR A 1 214 ? 9.314 41.012 2.513 1.00 41.21 214 THR A O 1
ATOM 1660 N N . ALA A 1 215 ? 10.009 40.256 0.516 1.00 33.85 215 ALA A N 1
ATOM 1661 C CA . ALA A 1 215 ? 11.429 40.263 0.876 1.00 32.26 215 ALA A CA 1
ATOM 1662 C C . ALA A 1 215 ? 11.896 41.634 1.340 1.00 31.31 215 ALA A C 1
ATOM 1663 O O . ALA A 1 215 ? 12.674 41.759 2.291 1.00 27.57 215 ALA A O 1
ATOM 1665 N N . GLN A 1 216 ? 11.404 42.673 0.673 1.00 32.88 216 GLN A N 1
ATOM 1666 C CA . GLN A 1 216 ? 11.789 44.032 1.015 1.00 32.22 216 GLN A CA 1
ATOM 1667 C C . GLN A 1 216 ? 11.242 44.475 2.349 1.00 30.08 216 GLN A C 1
ATOM 1668 O O . GLN A 1 216 ? 11.891 45.245 3.057 1.00 29.71 216 GLN A O 1
ATOM 1674 N N . LYS A 1 217 ? 10.045 44.004 2.689 1.00 29.71 217 LYS A N 1
ATOM 1675 C CA . LYS A 1 217 ? 9.412 44.375 3.951 1.00 28.84 217 LYS A CA 1
ATOM 1676 C C . LYS A 1 217 ? 10.186 43.715 5.071 1.00 26.95 217 LYS A C 1
ATOM 1677 O O . LYS A 1 217 ? 10.489 44.349 6.071 1.00 25.84 217 LYS A O 1
ATOM 1683 N N . VAL A 1 218 ? 10.510 42.440 4.884 1.00 27.65 218 VAL A N 1
ATOM 1684 C CA . VAL A 1 218 ? 11.290 41.710 5.887 1.00 26.95 218 VAL A CA 1
ATOM 1685 C C . VAL A 1 218 ? 12.589 42.444 6.177 1.00 26.69 218 VAL A C 1
ATOM 1686 O O . VAL A 1 218 ? 12.910 42.704 7.334 1.00 26.32 218 VAL A O 1
ATOM 1690 N N . ILE A 1 219 ? 13.344 42.756 5.122 1.00 23.46 219 ILE A N 1
ATOM 1691 C CA . ILE A 1 219 ? 14.623 43.448 5.269 1.00 24.76 219 ILE A CA 1
ATOM 1692 C C . ILE A 1 219 ? 14.499 44.814 5.921 1.00 25.02 219 ILE A C 1
ATOM 1693 O O . ILE A 1 219 ? 15.342 45.198 6.715 1.00 24.99 219 ILE A O 1
ATOM 1698 N N . LYS A 1 220 ? 13.459 45.568 5.593 1.00 26.78 220 LYS A N 1
ATOM 1699 C CA . LYS A 1 220 ? 13.303 46.875 6.213 1.00 26.58 220 LYS A CA 1
ATOM 1700 C C . LYS A 1 220 ? 13.011 46.724 7.701 1.00 23.56 220 LYS A C 1
ATOM 1701 O O . LYS A 1 220 ? 13.455 47.517 8.534 1.00 24.17 220 LYS A O 1
ATOM 1707 N N . LEU A 1 221 ? 12.254 45.700 8.032 1.00 22.89 221 LEU A N 1
ATOM 1708 C CA . LEU A 1 221 ? 11.911 45.466 9.421 1.00 22.01 221 LEU A CA 1
ATOM 1709 C C . LEU A 1 221 ? 13.184 45.193 10.211 1.00 21.02 221 LEU A C 1
ATOM 1710 O O . LEU A 1 221 ? 13.424 45.820 11.244 1.00 22.38 221 LEU A O 1
ATOM 1715 N N . LEU A 1 222 ? 13.985 44.259 9.712 1.00 21.90 222 LEU A N 1
ATOM 1716 C CA . LEU A 1 222 ? 15.229 43.876 10.365 1.00 21.34 222 LEU A CA 1
ATOM 1717 C C . LEU A 1 222 ? 16.157 45.079 10.493 1.00 22.05 222 LEU A C 1
ATOM 1718 O O . LEU A 1 222 ? 16.759 45.286 11.540 1.00 21.96 222 LEU A O 1
ATOM 1723 N N . ASN A 1 223 ? 16.274 45.862 9.416 1.00 22.55 223 ASN A N 1
ATOM 1724 C CA . ASN A 1 223 ? 17.121 47.058 9.432 1.00 22.81 223 ASN A CA 1
ATOM 1725 C C . ASN A 1 223 ? 16.614 48.051 10.478 1.00 22.97 223 ASN A C 1
ATOM 1726 O O . ASN A 1 223 ? 17.410 48.705 11.150 1.00 25.08 223 ASN A O 1
ATOM 1731 N N . ALA A 1 224 ? 15.291 48.163 10.594 1.00 22.54 224 ALA A N 1
ATOM 1732 C CA . ALA A 1 224 ? 14.687 49.092 11.533 1.00 24.91 224 ALA A CA 1
ATOM 1733 C C . ALA A 1 224 ? 15.006 48.635 12.958 1.00 26.81 224 ALA A C 1
ATOM 1734 O O . ALA A 1 224 ? 15.322 49.457 13.831 1.00 28.41 224 ALA A O 1
ATOM 1736 N N . LEU A 1 225 ? 14.952 47.327 13.208 1.00 24.77 225 LEU A N 1
ATOM 1737 C CA . LEU A 1 225 ? 15.280 46.853 14.555 1.00 26.81 225 LEU A CA 1
ATOM 1738 C C . LEU A 1 225 ? 16.743 47.151 14.899 1.00 30.08 225 LEU A C 1
ATOM 1739 O O . LEU A 1 225 ? 17.081 47.483 16.040 1.00 28.08 225 LEU A O 1
ATOM 1744 N N . GLU A 1 226 ? 17.609 47.032 13.902 1.00 28.46 226 GLU A N 1
ATOM 1745 C CA . GLU A 1 226 ? 19.032 47.282 14.099 1.00 33.31 226 GLU A CA 1
ATOM 1746 C C . GLU A 1 226 ? 19.288 48.746 14.465 1.00 33.43 226 GLU A C 1
ATOM 1747 O O . GLU A 1 226 ? 20.260 49.069 15.161 1.00 35.23 226 GLU A O 1
ATOM 1753 N N . GLU A 1 227 ? 18.410 49.637 14.021 1.00 49.20 227 GLU A N 1
ATOM 1754 C CA . GLU A 1 227 ? 18.593 51.052 14.302 1.00 48.92 227 GLU A CA 1
ATOM 1755 C C . GLU A 1 227 ? 18.234 51.479 15.714 1.00 48.49 227 GLU A C 1
ATOM 1756 O O . GLU A 1 227 ? 18.341 52.660 16.053 1.00 49.31 227 GLU A O 1
ATOM 1762 N N . LEU A 1 228 ? 17.803 50.527 16.536 1.00 31.71 228 LEU A N 1
ATOM 1763 C CA . LEU A 1 228 ? 17.467 50.834 17.908 1.00 29.53 228 LEU A CA 1
ATOM 1764 C C . LEU A 1 228 ? 18.718 50.624 18.741 1.00 27.47 228 LEU A C 1
ATOM 1765 O O . LEU A 1 228 ? 19.421 49.594 18.625 1.00 24.39 228 LEU A O 1
ATOM 1770 N N . ASP A 1 229 ? 19.012 51.629 19.556 1.00 28.77 229 ASP A N 1
ATOM 1771 C CA . ASP A 1 229 ? 20.155 51.614 20.446 1.00 26.58 229 ASP A CA 1
ATOM 1772 C C . ASP A 1 229 ? 20.038 50.429 21.385 1.00 24.75 229 ASP A C 1
ATOM 1773 O O . ASP A 1 229 ? 21.024 49.850 21.797 1.00 21.01 229 ASP A O 1
ATOM 1778 N N . ASP A 1 230 ? 18.813 50.084 21.738 1.00 23.51 230 ASP A N 1
ATOM 1779 C CA . ASP A 1 230 ? 18.609 48.962 22.670 1.00 20.31 230 ASP A CA 1
ATOM 1780 C C . ASP A 1 230 ? 18.880 47.612 22.010 1.00 20.60 230 ASP A C 1
ATOM 1781 O O . ASP A 1 230 ? 19.023 46.604 22.692 1.00 19.26 230 ASP A O 1
ATOM 1786 N N . VAL A 1 231 ? 18.934 47.561 20.680 1.00 21.90 231 VAL A N 1
ATOM 1787 C CA . VAL A 1 231 ? 19.139 46.266 20.043 1.00 21.19 231 VAL A CA 1
ATOM 1788 C C . VAL A 1 231 ? 20.609 45.905 19.798 1.00 22.48 231 VAL A C 1
ATOM 1789 O O . VAL A 1 231 ? 21.351 46.710 19.248 1.00 23.58 231 VAL A O 1
ATOM 1793 N N . GLN A 1 232 ? 21.012 44.704 20.216 1.00 19.66 232 GLN A N 1
ATOM 1794 C CA . GLN A 1 232 ? 22.386 44.205 20.034 1.00 19.12 232 GLN A CA 1
ATOM 1795 C C . GLN A 1 232 ? 22.455 43.277 18.826 1.00 17.55 232 GLN A C 1
ATOM 1796 O O . GLN A 1 232 ? 23.403 43.328 18.029 1.00 18.63 232 GLN A O 1
ATOM 1802 N N . GLN A 1 233 ? 21.472 42.397 18.721 1.00 16.73 233 GLN A N 1
ATOM 1803 C CA . GLN A 1 233 ? 21.463 41.445 17.634 1.00 14.81 233 GLN A CA 1
ATOM 1804 C C . GLN A 1 233 ? 20.094 41.157 17.104 1.00 14.07 233 GLN A C 1
ATOM 1805 O O . GLN A 1 233 ? 19.141 41.079 17.843 1.00 13.43 233 GLN A O 1
ATOM 1811 N N . VAL A 1 234 ? 20.003 40.959 15.799 1.00 14.75 234 VAL A N 1
ATOM 1812 C CA . VAL A 1 234 ? 18.704 40.608 15.210 1.00 16.19 234 VAL A CA 1
ATOM 1813 C C . VAL A 1 234 ? 18.979 39.346 14.384 1.00 16.51 234 VAL A C 1
ATOM 1814 O O . VAL A 1 234 ? 19.924 39.335 13.599 1.00 16.51 234 VAL A O 1
ATOM 1818 N N . ILE A 1 235 ? 18.186 38.306 14.573 1.00 16.20 235 ILE A N 1
ATOM 1819 C CA . ILE A 1 235 ? 18.337 37.029 13.863 1.00 18.34 235 ILE A CA 1
ATOM 1820 C C . ILE A 1 235 ? 17.023 36.621 13.225 1.00 19.27 235 ILE A C 1
ATOM 1821 O O . ILE A 1 235 ? 15.972 36.727 13.838 1.00 19.44 235 ILE A O 1
ATOM 1826 N N . ALA A 1 236 ? 17.074 36.199 11.971 1.00 16.25 236 ALA A N 1
ATOM 1827 C CA . ALA A 1 236 ? 15.845 35.770 11.300 1.00 16.56 236 ALA A CA 1
ATOM 1828 C C . ALA A 1 236 ? 16.110 34.506 10.526 1.00 17.18 236 ALA A C 1
ATOM 1829 O O . ALA A 1 236 ? 17.278 34.169 10.241 1.00 19.49 236 ALA A O 1
ATOM 1831 N N . ASN A 1 237 ? 15.054 33.773 10.197 1.00 18.18 237 ASN A N 1
ATOM 1832 C CA . ASN A 1 237 ? 15.245 32.516 9.468 1.00 18.50 237 ASN A CA 1
ATOM 1833 C C . ASN A 1 237 ? 14.805 32.564 8.013 1.00 23.69 237 ASN A C 1
ATOM 1834 O O . ASN A 1 237 ? 14.462 31.520 7.443 1.00 23.07 237 ASN A O 1
ATOM 1839 N N . PHE A 1 238 ? 14.787 33.752 7.421 1.00 21.80 238 PHE A N 1
ATOM 1840 C CA . PHE A 1 238 ? 14.371 33.866 6.023 1.00 26.72 238 PHE A CA 1
ATOM 1841 C C . PHE A 1 238 ? 15.365 33.262 5.045 1.00 29.20 2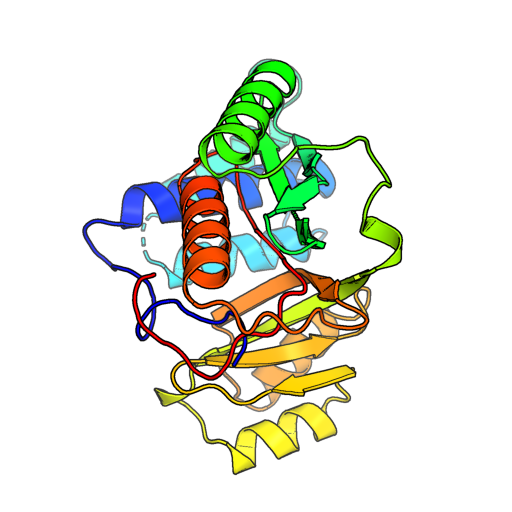38 PHE A C 1
ATOM 1842 O O . PHE A 1 238 ? 16.545 33.082 5.339 1.00 28.23 238 PHE A O 1
ATOM 1850 N N . GLU A 1 239 ? 14.858 32.985 3.847 1.00 33.87 239 GLU A N 1
ATOM 1851 C CA . GLU A 1 239 ? 15.669 32.462 2.765 1.00 39.09 239 GLU A CA 1
ATOM 1852 C C . GLU A 1 239 ? 15.257 33.278 1.541 1.00 40.68 239 GLU A C 1
ATOM 1853 O O . GLU A 1 239 ? 14.158 33.092 1.023 1.00 41.38 239 GLU A O 1
ATOM 1859 N N . ILE A 1 240 ? 16.122 34.204 1.125 1.00 35.23 240 ILE A N 1
AT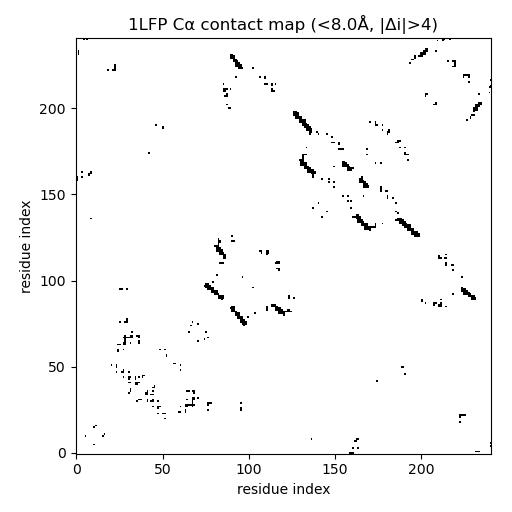OM 1860 C CA . ILE A 1 240 ? 15.860 35.090 -0.024 1.00 37.77 240 ILE A CA 1
ATOM 1861 C C . ILE A 1 240 ? 16.840 34.876 -1.190 1.00 40.81 240 ILE A C 1
ATOM 1862 O O . ILE A 1 240 ? 18.051 34.771 -0.994 1.00 42.20 240 ILE A O 1
ATOM 1867 N N . PRO A 1 241 ? 16.317 34.822 -2.430 1.00 57.61 241 PRO A N 1
ATOM 1868 C CA . PRO A 1 241 ? 17.135 34.621 -3.633 1.00 59.10 241 PRO A CA 1
ATOM 1869 C C . PRO A 1 241 ? 18.201 35.700 -3.799 1.00 61.07 241 PRO A C 1
ATOM 1870 O O . PRO A 1 241 ? 17.876 36.835 -4.136 1.00 61.41 241 PRO A O 1
ATOM 1874 N N . GLU A 1 242 ? 19.462 35.348 -3.568 1.00 63.71 242 GLU A N 1
ATOM 1875 C CA . GLU A 1 242 ? 20.563 36.310 -3.692 1.00 67.60 242 GLU A CA 1
ATOM 1876 C C . GLU A 1 242 ? 20.107 37.684 -4.189 1.00 69.60 242 GLU A C 1
ATOM 1877 O O . GLU A 1 242 ? 19.923 37.898 -5.388 1.00 69.80 242 GLU A O 1
ATOM 1883 N N . GLU A 1 243 ? 19.930 38.601 -3.244 1.00 70.78 243 GLU A N 1
ATOM 1884 C CA . GLU A 1 243 ? 19.480 39.957 -3.524 1.00 73.21 243 GLU A CA 1
ATOM 1885 C C . GLU A 1 243 ? 20.214 40.929 -2.614 1.00 74.71 243 GLU A C 1
ATOM 1886 O O . GLU A 1 243 ? 20.249 40.735 -1.401 1.00 75.39 243 GLU A O 1
ATOM 1892 N N . ILE A 1 244 ? 20.791 41.977 -3.191 1.00 76.44 244 ILE A N 1
ATOM 1893 C CA . ILE A 1 244 ? 21.510 42.969 -2.400 1.00 77.90 244 ILE A CA 1
ATOM 1894 C C . ILE A 1 244 ? 20.660 44.229 -2.289 1.00 78.90 244 ILE A C 1
ATOM 1895 O O . ILE A 1 244 ? 20.920 45.090 -1.447 1.00 79.04 244 ILE A O 1
ATOM 1900 N N . LEU A 1 245 ? 19.634 44.316 -3.134 1.00 81.10 245 LEU A N 1
ATOM 1901 C CA . LEU A 1 245 ? 18.725 45.456 -3.139 1.00 82.86 245 LEU A CA 1
ATOM 1902 C C . LEU A 1 245 ? 18.377 45.852 -1.706 1.00 85.05 245 LEU A C 1
ATOM 1903 O O . LEU A 1 245 ? 17.613 45.160 -1.032 1.00 84.78 245 LEU A O 1
ATOM 1908 N N . GLN A 1 246 ? 18.967 46.962 -1.259 1.00 87.02 246 GLN A N 1
ATOM 1909 C CA . GLN A 1 246 ? 18.771 47.532 0.078 1.00 89.90 246 GLN A CA 1
ATOM 1910 C C . GLN A 1 246 ? 19.731 47.003 1.143 1.00 90.93 246 GLN A C 1
ATOM 1911 O O . GLN A 1 246 ? 20.597 46.177 0.858 1.00 91.12 246 GLN A O 1
ATOM 1917 N N . LYS A 1 247 ? 19.571 47.497 2.370 1.00 93.85 247 LYS A N 1
ATOM 1918 C CA . LYS A 1 247 ? 20.421 47.105 3.496 1.00 94.45 247 LYS A CA 1
ATOM 1919 C C . LYS A 1 247 ? 20.221 45.632 3.839 1.00 94.87 247 LYS A C 1
ATOM 1920 O O . LYS A 1 247 ? 19.559 44.926 3.051 1.00 95.15 247 LYS A O 1
#

Foldseek 3Di:
DVDPPCPAAHVDLPPCPVLVVLLLLLQLLAQCLVQHLDCVRGVSNVQSLVLNVVSPDVVSSVVSNCPSHVDDPDAQWDWDDWWWAAPLRKTKFIFTDNDVVVLVVLLQVLQVVLRIGTDDPPPCQVQKAKWKKWKFFCVPDDPVVVVVLLVVLPFPDWDCDPTIIMTIHHHVCQVVSVVSCVVVPTDTNDIGIDIGGPAAREDEDPVRVVSRVSSQVSNSPDSRTNDMDIRYDYDDDPPDD

Radius of gyration: 17.92 Å; Cα contacts (8 Å, |Δi|>4): 411; chains: 1; bounding box: 43×37×46 Å

CATH classification: 1.10.10.200 (+2 more: 3.30.70.980, 3.30.70.980)